Protein AF-A0A3N5GTE9-F1 (afdb_monomer)

pLDDT: mean 72.82, std 12.2, range [44.31, 92.19]

Structure (mmCIF, N/CA/C/O backbone):
data_AF-A0A3N5GTE9-F1
#
_entry.id   AF-A0A3N5GTE9-F1
#
loop_
_atom_site.group_PDB
_atom_site.id
_atom_site.type_symbol
_atom_site.label_atom_id
_atom_site.label_alt_id
_atom_site.label_comp_id
_atom_site.label_asym_id
_atom_site.label_entity_id
_atom_site.label_seq_id
_atom_site.pdbx_PDB_ins_code
_atom_site.Cartn_x
_atom_site.Cartn_y
_atom_site.Cartn_z
_atom_site.occupancy
_atom_site.B_iso_or_equiv
_atom_site.auth_seq_id
_atom_site.auth_comp_id
_atom_site.auth_asym_id
_atom_site.auth_atom_id
_atom_site.pdbx_PDB_model_num
ATOM 1 N N . MET A 1 1 ? -0.362 -13.536 -46.872 1.00 49.94 1 MET A N 1
ATOM 2 C CA . MET A 1 1 ? -1.024 -12.312 -46.377 1.00 49.94 1 MET A CA 1
ATOM 3 C C . MET A 1 1 ? -0.592 -12.158 -44.928 1.00 49.94 1 MET A C 1
ATOM 5 O O . MET A 1 1 ? -1.168 -12.794 -44.058 1.00 49.94 1 MET A O 1
ATOM 9 N N . GLU A 1 2 ? 0.520 -11.462 -44.695 1.00 55.34 2 GLU A N 1
ATOM 10 C CA . GLU A 1 2 ? 1.070 -11.270 -43.348 1.00 55.34 2 GLU A CA 1
ATOM 11 C C . GLU A 1 2 ? 0.321 -10.125 -42.670 1.00 55.34 2 GLU A C 1
ATOM 13 O O . GLU A 1 2 ? 0.357 -8.977 -43.117 1.00 55.34 2 GLU A O 1
ATOM 18 N N . ILE A 1 3 ? -0.420 -10.448 -41.614 1.00 57.12 3 ILE A N 1
ATOM 19 C CA . ILE A 1 3 ? -1.049 -9.443 -40.764 1.00 57.12 3 ILE A CA 1
ATOM 20 C C . ILE A 1 3 ? 0.067 -8.887 -39.875 1.00 57.12 3 ILE A C 1
ATOM 22 O O . ILE A 1 3 ? 0.520 -9.567 -38.958 1.00 57.12 3 ILE A O 1
ATOM 26 N N . SER A 1 4 ? 0.539 -7.675 -40.184 1.00 67.12 4 SER A N 1
ATOM 27 C CA . SER A 1 4 ? 1.539 -6.969 -39.368 1.00 67.12 4 SER A CA 1
ATOM 28 C C . SER A 1 4 ? 1.013 -6.813 -37.939 1.00 67.12 4 SER A C 1
ATOM 30 O O . SER A 1 4 ? -0.074 -6.275 -37.705 1.00 67.12 4 SER A O 1
ATOM 32 N N . PHE A 1 5 ? 1.803 -7.317 -36.993 1.00 57.41 5 PHE A N 1
ATOM 33 C CA . PHE A 1 5 ? 1.518 -7.326 -35.559 1.00 57.41 5 PHE A CA 1
ATOM 34 C C . PHE A 1 5 ? 1.319 -5.899 -35.005 1.00 57.41 5 PHE A C 1
ATOM 36 O O . PHE A 1 5 ? 0.525 -5.675 -34.090 1.00 57.41 5 PHE A O 1
ATOM 43 N N . ASP A 1 6 ? 1.942 -4.909 -35.646 1.00 60.78 6 ASP A N 1
ATOM 44 C CA . ASP A 1 6 ? 1.891 -3.488 -35.284 1.00 60.78 6 ASP A CA 1
ATOM 45 C C . ASP A 1 6 ? 0.492 -2.888 -35.475 1.00 60.78 6 ASP A C 1
ATOM 47 O O . ASP A 1 6 ? 0.050 -2.041 -34.694 1.00 60.78 6 ASP A O 1
ATOM 51 N N . LYS A 1 7 ? -0.268 -3.383 -36.463 1.00 66.56 7 LYS A N 1
ATOM 52 C CA . LYS A 1 7 ? -1.653 -2.942 -36.704 1.00 66.56 7 LYS A CA 1
ATOM 53 C C . LYS A 1 7 ? -2.639 -3.459 -35.657 1.00 66.56 7 LYS A C 1
ATOM 55 O O . LYS A 1 7 ? -3.702 -2.865 -35.494 1.00 66.56 7 LYS A O 1
ATOM 60 N N . LEU A 1 8 ? -2.297 -4.534 -34.943 1.00 55.75 8 LEU A N 1
ATOM 61 C CA . LEU A 1 8 ? -3.099 -5.083 -33.846 1.00 55.75 8 LEU A CA 1
ATOM 62 C C . LEU A 1 8 ? -2.745 -4.449 -32.494 1.00 55.75 8 LEU A C 1
ATOM 64 O O . LEU A 1 8 ? -3.631 -4.245 -31.666 1.00 55.75 8 LEU A O 1
ATOM 68 N N . LEU A 1 9 ? -1.481 -4.080 -32.274 1.00 51.44 9 LEU A N 1
ATOM 69 C CA . LEU A 1 9 ? -1.015 -3.525 -30.999 1.00 51.44 9 LEU A CA 1
ATOM 70 C C . LEU A 1 9 ? -1.587 -2.137 -30.686 1.00 51.44 9 LEU A C 1
ATOM 72 O O . LEU A 1 9 ? -1.998 -1.892 -29.554 1.00 51.44 9 LEU A O 1
ATOM 76 N N . ILE A 1 10 ? -1.662 -1.244 -31.674 1.00 57.28 10 ILE A N 1
ATOM 77 C CA . ILE A 1 10 ? -2.158 0.132 -31.495 1.00 57.28 10 ILE A CA 1
ATOM 78 C C . ILE A 1 10 ? -3.622 0.182 -31.004 1.00 57.28 10 ILE A C 1
ATOM 80 O O . ILE A 1 10 ? -3.882 0.865 -30.009 1.00 57.28 10 ILE A O 1
ATOM 84 N N . PRO A 1 11 ? -4.591 -0.527 -31.623 1.00 58.59 11 PRO A N 1
ATOM 85 C CA . PRO A 1 11 ? -5.977 -0.521 -31.150 1.00 58.59 11 PRO A CA 1
ATOM 86 C C . PRO A 1 11 ? -6.160 -1.239 -29.804 1.00 58.59 11 PRO A C 1
ATOM 88 O O . PRO A 1 11 ? -6.999 -0.836 -28.999 1.00 58.59 11 PRO A O 1
ATOM 91 N N . ILE A 1 12 ? -5.354 -2.264 -29.508 1.00 47.28 12 ILE A N 1
ATOM 92 C CA . ILE A 1 12 ? -5.392 -2.938 -28.202 1.00 47.28 12 ILE A CA 1
ATOM 93 C C . ILE A 1 12 ? -4.851 -2.005 -27.110 1.00 47.28 12 ILE A C 1
ATOM 95 O O . ILE A 1 12 ? -5.493 -1.843 -26.070 1.00 47.28 12 ILE A O 1
ATOM 99 N N . ALA A 1 13 ? -3.731 -1.324 -27.362 1.00 49.53 13 ALA A N 1
ATOM 100 C CA . ALA A 1 13 ? -3.153 -0.352 -26.441 1.00 49.53 13 ALA A CA 1
ATOM 101 C C . ALA A 1 13 ? -4.094 0.840 -26.190 1.00 49.53 13 ALA A C 1
ATOM 103 O O . ALA A 1 13 ? -4.261 1.252 -25.042 1.00 49.53 13 ALA A O 1
ATOM 104 N N . SER A 1 14 ? -4.772 1.356 -27.222 1.00 51.56 14 SER A N 1
ATOM 105 C CA . SER A 1 14 ? -5.736 2.453 -27.054 1.00 51.56 14 SER A CA 1
ATOM 106 C C . SER A 1 14 ? -6.989 2.023 -26.279 1.00 51.56 14 SER A C 1
ATOM 108 O O . SER A 1 14 ? -7.472 2.779 -25.433 1.00 51.56 14 SER A O 1
ATOM 110 N N . SER A 1 15 ? -7.462 0.786 -26.476 1.00 46.16 15 SER A N 1
ATOM 111 C CA . SER A 1 15 ? -8.580 0.225 -25.703 1.00 46.16 15 SER A CA 1
ATOM 112 C C . SER A 1 15 ? -8.240 0.044 -24.216 1.00 46.16 15 SER A C 1
ATOM 114 O O . SER A 1 15 ? -9.065 0.331 -23.348 1.00 46.16 15 SER A O 1
ATOM 116 N N . LEU A 1 16 ? -6.998 -0.347 -23.905 1.00 44.31 16 LEU A N 1
ATOM 117 C CA . LEU A 1 16 ? -6.506 -0.498 -22.535 1.00 44.31 16 LEU A CA 1
ATOM 118 C C . LEU A 1 16 ? -6.400 0.846 -21.812 1.00 44.31 16 LEU A C 1
ATOM 120 O O . LEU A 1 16 ? -6.793 0.942 -20.651 1.00 44.31 16 LEU A O 1
ATOM 124 N N . VAL A 1 17 ? -5.938 1.897 -22.496 1.00 53.78 17 VAL A N 1
ATOM 125 C CA . VAL A 1 17 ? -5.853 3.251 -21.923 1.00 53.78 17 VAL A CA 1
ATOM 126 C C . VAL A 1 17 ? -7.241 3.796 -21.568 1.00 53.78 17 VAL A C 1
ATOM 128 O O . VAL A 1 17 ? -7.405 4.412 -20.515 1.00 53.78 17 VAL A O 1
ATOM 131 N N . GLY A 1 18 ? -8.260 3.501 -22.383 1.00 49.91 18 GLY A N 1
ATOM 132 C CA . GLY A 1 18 ? -9.652 3.877 -22.108 1.00 49.91 18 GLY A CA 1
ATOM 133 C C . GLY A 1 18 ? -10.278 3.174 -20.894 1.00 49.91 18 GLY A C 1
ATOM 134 O O . GLY A 1 18 ? -11.214 3.704 -20.298 1.00 49.91 18 GLY A O 1
ATOM 135 N N . LEU A 1 19 ? -9.750 2.016 -20.482 1.00 46.25 19 LEU A N 1
ATOM 136 C CA . LEU A 1 19 ? -10.248 1.244 -19.334 1.00 46.25 19 LEU A CA 1
ATOM 137 C C . LEU A 1 19 ? -9.629 1.661 -17.992 1.00 46.25 19 LEU A C 1
ATOM 139 O O . LEU A 1 19 ? -10.198 1.370 -16.936 1.00 46.25 19 LEU A O 1
ATOM 143 N N . ILE A 1 20 ? -8.502 2.378 -18.008 1.00 51.72 20 ILE A N 1
ATOM 144 C CA . ILE A 1 20 ? -7.809 2.836 -16.793 1.00 51.72 20 ILE A CA 1
ATOM 145 C C . ILE A 1 20 ? -8.729 3.667 -15.871 1.00 51.72 20 ILE A C 1
ATOM 147 O O . ILE A 1 20 ? -8.782 3.363 -14.676 1.00 51.72 20 ILE A O 1
ATOM 151 N N . PRO A 1 21 ? -9.511 4.654 -16.358 1.00 51.66 21 PRO A N 1
ATOM 152 C CA . PRO A 1 21 ? -10.399 5.447 -15.501 1.00 51.66 21 PRO A CA 1
ATOM 153 C C . PRO A 1 21 ? -11.499 4.608 -14.836 1.00 51.66 21 PRO A C 1
ATOM 155 O O . PRO A 1 21 ? -11.858 4.849 -13.683 1.00 51.66 21 PRO A O 1
ATOM 158 N N . VAL A 1 22 ? -12.010 3.592 -15.538 1.00 61.41 22 VAL A N 1
ATOM 159 C CA . VAL A 1 22 ? -13.061 2.692 -15.038 1.00 61.41 22 VAL A CA 1
ATOM 160 C C . VAL A 1 22 ? -12.514 1.799 -13.926 1.00 61.41 22 VAL A C 1
ATOM 162 O O . VAL A 1 22 ? -13.145 1.661 -12.878 1.00 61.41 22 VAL A O 1
ATOM 165 N N . LEU A 1 23 ? -11.308 1.256 -14.110 1.00 49.88 23 LEU A N 1
ATOM 166 C CA . LEU A 1 23 ? -10.628 0.454 -13.094 1.00 49.88 23 LEU A CA 1
ATOM 167 C C . LEU A 1 23 ? -10.267 1.278 -11.854 1.00 49.88 23 LEU A C 1
ATOM 169 O O . LEU A 1 23 ? -10.426 0.785 -10.735 1.00 49.88 23 LEU A O 1
ATOM 173 N N . ILE A 1 24 ? -9.841 2.534 -12.027 1.00 55.81 24 ILE A N 1
ATOM 174 C CA . ILE A 1 24 ? -9.582 3.452 -10.908 1.00 55.81 24 ILE A CA 1
ATOM 175 C C . ILE A 1 24 ? -10.877 3.713 -10.130 1.00 55.81 24 ILE A C 1
ATOM 177 O O . ILE A 1 24 ? -10.895 3.526 -8.914 1.00 55.81 24 ILE A O 1
ATOM 181 N N . ASN A 1 25 ? -11.974 4.066 -10.809 1.00 54.41 25 ASN A N 1
ATOM 182 C CA . ASN A 1 25 ? -13.255 4.338 -10.147 1.00 54.41 25 ASN A CA 1
ATOM 183 C C . ASN A 1 25 ? -13.823 3.106 -9.427 1.00 54.41 25 ASN A C 1
ATOM 185 O O . ASN A 1 25 ? -14.297 3.221 -8.295 1.00 54.41 25 ASN A O 1
ATOM 189 N N . LEU A 1 26 ? -13.725 1.915 -10.027 1.00 52.25 26 LEU A N 1
ATOM 190 C CA . LEU A 1 26 ? -14.132 0.659 -9.387 1.00 52.25 26 LEU A CA 1
ATOM 191 C C . LEU A 1 26 ? -13.274 0.332 -8.162 1.00 52.25 26 LEU A C 1
ATOM 193 O O . LEU A 1 26 ? -13.810 -0.054 -7.124 1.00 52.25 26 LEU A O 1
ATOM 197 N N . SER A 1 27 ? -11.957 0.525 -8.254 1.00 50.88 27 SER A N 1
ATOM 198 C CA . SER A 1 27 ? -11.031 0.256 -7.149 1.00 50.88 27 SER A CA 1
ATOM 199 C C . SER A 1 27 ? -11.271 1.206 -5.977 1.00 50.88 27 SER A C 1
ATOM 201 O O . SER A 1 27 ? -11.341 0.766 -4.830 1.00 50.88 27 SER A O 1
ATOM 203 N N . VAL A 1 28 ? -11.461 2.501 -6.253 1.00 51.12 28 VAL A N 1
ATOM 204 C CA . VAL A 1 28 ? -11.778 3.514 -5.235 1.00 51.12 28 VAL A CA 1
ATOM 205 C C . VAL A 1 28 ? -13.125 3.218 -4.573 1.00 51.12 28 VAL A C 1
ATOM 207 O O . VAL A 1 28 ? -13.181 3.127 -3.346 1.00 51.12 28 VAL A O 1
ATOM 210 N N . GLY A 1 29 ? -14.176 2.958 -5.358 1.00 50.09 29 GLY A N 1
ATOM 211 C CA . GLY A 1 29 ? -15.504 2.634 -4.825 1.00 50.09 29 GLY A CA 1
ATOM 212 C C . GLY A 1 29 ? -15.533 1.337 -4.008 1.00 50.09 29 GLY A C 1
ATOM 213 O O . GLY A 1 29 ? -16.219 1.254 -2.987 1.00 50.09 29 GLY A O 1
ATOM 214 N N . TRP A 1 30 ? -14.752 0.328 -4.402 1.00 56.25 30 TRP A N 1
ATOM 215 C CA . TRP A 1 30 ? -14.626 -0.920 -3.650 1.00 56.25 30 TRP A CA 1
ATOM 216 C C . TRP A 1 30 ? -13.867 -0.732 -2.330 1.00 56.25 30 TRP A C 1
ATOM 218 O O . TRP A 1 30 ? -14.285 -1.254 -1.294 1.00 56.25 30 TRP A O 1
ATOM 228 N N . MET A 1 31 ? -12.788 0.056 -2.328 1.00 51.03 31 MET A N 1
ATOM 229 C CA . MET A 1 31 ? -12.027 0.362 -1.111 1.00 51.03 31 MET A CA 1
ATOM 230 C C . MET A 1 31 ? -12.839 1.171 -0.097 1.00 51.03 31 MET A C 1
ATOM 232 O O . MET A 1 31 ? -12.773 0.898 1.105 1.00 51.03 31 MET A O 1
ATOM 236 N N . GLU A 1 32 ? -13.610 2.150 -0.569 1.00 51.91 32 GLU A N 1
ATOM 237 C CA . GLU A 1 32 ? -14.439 2.996 0.287 1.00 51.91 32 GLU A CA 1
ATOM 238 C C . GLU A 1 32 ? -15.581 2.188 0.921 1.00 51.91 32 GLU A C 1
ATOM 240 O O . GLU A 1 32 ? -15.781 2.254 2.138 1.00 51.91 32 GLU A O 1
ATOM 245 N N . LYS A 1 33 ? -16.218 1.301 0.138 1.00 52.38 33 LYS A N 1
ATOM 246 C CA . LYS A 1 33 ? -17.185 0.320 0.654 1.00 52.38 33 LYS A CA 1
ATOM 247 C C . LYS A 1 33 ? -16.563 -0.601 1.697 1.00 52.38 33 LYS A C 1
ATOM 249 O O . LYS A 1 33 ? -17.128 -0.723 2.778 1.00 52.38 33 LYS A O 1
ATOM 254 N N . LYS A 1 34 ? -15.388 -1.189 1.429 1.00 57.72 34 LYS A N 1
ATOM 255 C CA . LYS A 1 34 ? -14.736 -2.134 2.354 1.00 57.72 34 LYS A CA 1
ATOM 256 C C . LYS A 1 34 ? -14.449 -1.489 3.715 1.00 57.72 34 LYS A C 1
ATOM 258 O O . LYS A 1 34 ? -14.756 -2.082 4.747 1.00 57.72 34 LYS A O 1
ATOM 263 N N . SER A 1 35 ? -13.930 -0.261 3.714 1.00 60.03 35 SER A N 1
ATOM 264 C CA . SER A 1 35 ? -13.664 0.530 4.924 1.00 60.03 35 SER A CA 1
ATOM 265 C C . SER A 1 35 ? -14.928 0.769 5.761 1.00 60.03 35 SER A C 1
ATOM 267 O O . SER A 1 35 ? -14.928 0.546 6.976 1.00 60.03 35 SER A O 1
ATOM 269 N N . GLN A 1 36 ? -16.031 1.159 5.116 1.00 59.62 36 GLN A N 1
ATOM 270 C CA . GLN A 1 36 ? -17.303 1.386 5.800 1.00 59.62 36 GLN A CA 1
ATOM 271 C C . GLN A 1 36 ? -17.917 0.088 6.327 1.00 59.62 36 GLN A C 1
ATOM 273 O O . GLN A 1 36 ? -18.336 0.061 7.481 1.00 59.62 36 GLN A O 1
ATOM 278 N N . THR A 1 37 ? -17.902 -1.003 5.554 1.00 64.00 37 THR A N 1
ATOM 279 C CA . THR A 1 37 ? -18.395 -2.308 6.028 1.00 64.00 37 THR A CA 1
ATOM 280 C C . THR A 1 37 ? -17.592 -2.854 7.200 1.00 64.00 37 THR A C 1
ATOM 282 O O . THR A 1 37 ? -18.186 -3.429 8.099 1.00 64.00 37 THR A O 1
ATOM 285 N N . VAL A 1 38 ? -16.269 -2.655 7.248 1.00 62.00 38 VAL A N 1
ATOM 286 C CA . VAL A 1 38 ? -15.457 -3.100 8.396 1.00 62.00 38 VAL A CA 1
ATOM 287 C C . VAL A 1 38 ? -15.814 -2.306 9.653 1.00 62.00 38 VAL A C 1
ATOM 289 O O . VAL A 1 38 ? -15.998 -2.895 10.715 1.00 62.00 38 VAL A O 1
ATOM 292 N N . ARG A 1 39 ? -15.988 -0.982 9.542 1.00 61.03 39 ARG A N 1
ATOM 293 C CA . ARG A 1 39 ? -16.475 -0.161 10.664 1.00 61.03 39 ARG A CA 1
ATOM 294 C C . ARG A 1 39 ? -17.880 -0.565 11.107 1.00 61.03 39 ARG A C 1
ATOM 296 O O . ARG A 1 39 ? -18.110 -0.705 12.303 1.00 61.03 39 ARG A O 1
ATOM 303 N N . LEU A 1 40 ? -18.793 -0.765 10.159 1.00 65.12 40 LEU A N 1
ATOM 304 C CA . LEU A 1 40 ? -20.168 -1.170 10.439 1.00 65.12 40 LEU A CA 1
ATOM 305 C C . LEU A 1 40 ? -20.210 -2.549 11.110 1.00 65.12 40 LEU A C 1
ATOM 307 O O . LEU A 1 40 ? -20.889 -2.706 12.116 1.00 65.12 40 LEU A O 1
ATOM 311 N N . ASN A 1 41 ? -19.432 -3.514 10.614 1.00 67.56 41 ASN A N 1
ATOM 312 C CA . ASN A 1 41 ? -19.329 -4.847 11.201 1.00 67.56 41 ASN A CA 1
ATOM 313 C C . ASN A 1 41 ? -18.748 -4.804 12.614 1.00 67.56 41 ASN A C 1
ATOM 315 O O . ASN A 1 41 ? -19.281 -5.484 13.479 1.00 67.56 41 ASN A O 1
ATOM 319 N N . ASN A 1 42 ? -17.734 -3.975 12.885 1.00 67.75 42 ASN A N 1
ATOM 320 C CA . ASN A 1 42 ? -17.218 -3.811 14.248 1.00 67.75 42 ASN A CA 1
ATOM 321 C C . ASN A 1 42 ? -18.281 -3.234 15.199 1.00 67.75 42 ASN A C 1
ATOM 323 O O . ASN A 1 42 ? -18.432 -3.720 16.317 1.00 67.75 42 ASN A O 1
ATOM 327 N N . ILE A 1 43 ? -19.056 -2.236 14.757 1.00 66.88 43 ILE A N 1
ATOM 328 C CA . ILE A 1 43 ? -20.148 -1.652 15.557 1.00 66.88 43 ILE A CA 1
ATOM 329 C C . ILE A 1 43 ? -21.272 -2.673 15.785 1.00 66.88 43 ILE A C 1
ATOM 331 O O . ILE A 1 43 ? -21.791 -2.788 16.898 1.00 66.88 43 ILE A O 1
ATOM 335 N N . LEU A 1 44 ? -21.643 -3.422 14.743 1.00 71.31 44 LEU A N 1
ATOM 336 C CA . LEU A 1 44 ? -22.653 -4.477 14.816 1.00 71.31 44 LEU A CA 1
ATOM 337 C C . LEU A 1 44 ? -22.202 -5.606 15.736 1.00 71.31 44 LEU A C 1
ATOM 339 O O . LEU A 1 44 ? -22.979 -6.034 16.579 1.00 71.31 44 LEU A O 1
ATOM 343 N N . GLN A 1 45 ? -20.949 -6.043 15.635 1.00 74.62 45 GLN A N 1
ATOM 344 C CA . GLN A 1 45 ? -20.379 -7.065 16.505 1.00 74.62 45 GLN A CA 1
ATOM 345 C C . GLN A 1 45 ? -20.383 -6.605 17.966 1.00 74.62 45 GLN A C 1
ATOM 347 O O . GLN A 1 45 ? -20.834 -7.352 18.830 1.00 74.62 45 GLN A O 1
ATOM 352 N N . GLN A 1 46 ? -19.980 -5.362 18.241 1.00 74.25 46 GLN A N 1
ATOM 353 C CA . GLN A 1 46 ? -19.992 -4.806 19.595 1.00 74.25 46 GLN A CA 1
ATOM 354 C C . GLN A 1 46 ? -21.418 -4.680 20.155 1.00 74.25 46 GLN A C 1
ATOM 356 O O . GLN A 1 46 ? -21.666 -4.971 21.324 1.00 74.25 46 GLN A O 1
ATOM 361 N N . SER A 1 47 ? -22.377 -4.271 19.323 1.00 67.31 47 SER A N 1
ATOM 362 C CA . SER A 1 47 ? -23.787 -4.179 19.712 1.00 67.31 47 SER A CA 1
ATOM 363 C C . SER A 1 47 ? -24.395 -5.564 19.940 1.00 67.31 47 SER A C 1
ATOM 365 O O . SER A 1 47 ? -25.119 -5.760 20.910 1.00 67.31 47 SER A O 1
ATOM 367 N N . ASN A 1 48 ? -24.039 -6.548 19.114 1.00 74.50 48 ASN A N 1
ATOM 368 C CA . ASN A 1 48 ? -24.489 -7.926 19.263 1.00 74.50 48 ASN A CA 1
ATOM 369 C C . ASN A 1 48 ? -23.921 -8.578 20.535 1.00 74.50 48 ASN A C 1
ATOM 371 O O . ASN A 1 48 ? -24.650 -9.253 21.257 1.00 74.50 48 ASN A O 1
ATOM 375 N N . GLN A 1 49 ? -22.654 -8.310 20.872 1.00 76.19 49 GLN A N 1
ATOM 376 C CA . GLN A 1 49 ? -22.053 -8.726 22.145 1.00 76.19 49 GLN A CA 1
ATOM 377 C C 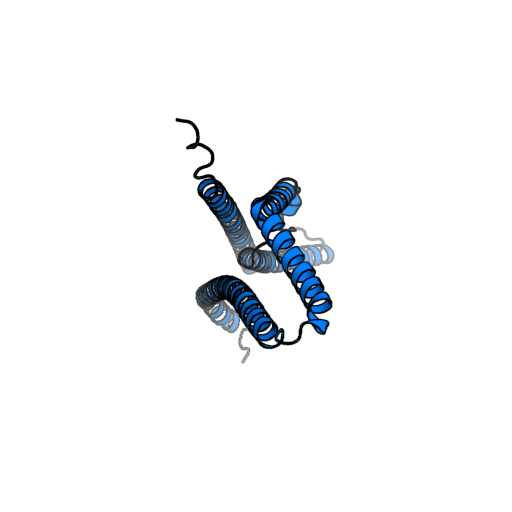. GLN A 1 49 ? -22.806 -8.135 23.345 1.00 76.19 49 GLN A C 1
ATOM 379 O O . GLN A 1 49 ? -23.129 -8.861 24.280 1.00 76.19 49 GLN A O 1
ATOM 384 N N . ARG A 1 50 ? -23.170 -6.844 23.297 1.00 70.62 50 ARG A N 1
ATOM 385 C CA . ARG A 1 50 ? -23.956 -6.195 24.362 1.00 70.62 50 ARG A CA 1
ATOM 386 C C . ARG A 1 50 ? -25.357 -6.785 24.504 1.00 70.62 50 ARG A C 1
ATOM 388 O O . ARG A 1 50 ? -25.804 -7.008 25.623 1.00 70.62 50 ARG A O 1
ATOM 395 N N . VAL A 1 51 ? -26.045 -7.045 23.392 1.00 71.56 51 VAL A N 1
ATOM 396 C CA . VAL A 1 51 ? -27.370 -7.685 23.414 1.00 71.56 51 VAL A CA 1
ATOM 397 C C . VAL A 1 51 ? -27.262 -9.096 23.981 1.00 71.56 51 VAL A C 1
ATOM 399 O O . VAL A 1 51 ? -28.039 -9.447 24.863 1.00 71.56 51 VAL A O 1
ATOM 402 N N . THR A 1 52 ? -26.272 -9.876 23.546 1.00 76.81 52 THR A N 1
ATOM 403 C CA . THR A 1 52 ? -26.040 -11.240 24.047 1.00 76.81 52 THR A CA 1
ATOM 404 C C . THR A 1 52 ? -25.796 -11.229 25.553 1.00 76.81 52 THR A C 1
ATOM 406 O O . THR A 1 52 ? -26.493 -11.931 26.278 1.00 76.81 52 THR A O 1
ATOM 409 N N . PHE A 1 53 ? -24.909 -10.353 26.034 1.00 80.19 53 PHE A N 1
ATOM 410 C CA . PHE A 1 53 ? -24.654 -10.165 27.462 1.00 80.19 53 PHE A CA 1
ATOM 411 C C . PHE A 1 53 ? -25.933 -9.826 28.241 1.00 80.19 53 PHE A C 1
ATOM 413 O O . PHE A 1 53 ? -26.257 -10.499 29.216 1.00 80.19 53 PHE A O 1
ATOM 420 N N . LEU A 1 54 ? -26.701 -8.825 27.792 1.00 74.94 54 LEU A N 1
ATOM 421 C CA . LEU A 1 54 ? -27.947 -8.428 28.458 1.00 74.94 54 LEU A CA 1
ATOM 422 C C . LEU A 1 54 ? -28.971 -9.568 28.479 1.00 74.94 54 LEU A C 1
ATOM 424 O O . LEU A 1 54 ? -29.665 -9.752 29.474 1.00 74.94 54 LEU A O 1
ATOM 428 N N . THR A 1 55 ? -29.058 -10.349 27.403 1.00 72.44 55 THR A N 1
ATOM 429 C CA . THR A 1 55 ? -30.006 -11.468 27.300 1.00 72.44 55 THR A CA 1
ATOM 430 C C . THR A 1 55 ? -29.622 -12.602 28.251 1.00 72.44 55 THR A C 1
ATOM 432 O O . THR A 1 55 ? -30.485 -13.102 28.973 1.00 72.44 55 THR A O 1
ATOM 435 N N . SER A 1 56 ? -28.333 -12.954 28.316 1.00 72.38 56 SER A N 1
ATOM 436 C CA . SER A 1 56 ? -27.800 -13.923 29.281 1.00 72.38 56 SER A CA 1
ATOM 437 C C . SER A 1 56 ? -28.011 -13.454 30.721 1.00 72.38 56 SER A C 1
ATOM 439 O O . SER A 1 56 ? -28.498 -14.218 31.550 1.00 72.38 56 SER A O 1
ATOM 441 N N . TRP A 1 57 ? -27.741 -12.177 31.007 1.00 76.50 57 TRP A N 1
ATOM 442 C CA . TRP A 1 57 ? -27.979 -11.565 32.315 1.00 76.50 57 TRP A CA 1
ATOM 443 C C . TRP A 1 57 ? -29.451 -11.656 32.744 1.00 76.50 57 TRP A C 1
ATOM 445 O O . TRP A 1 57 ? -29.751 -12.104 33.851 1.00 76.50 57 TRP A O 1
ATOM 455 N N . PHE A 1 58 ? -30.384 -11.296 31.856 1.00 72.94 58 PHE A N 1
ATOM 456 C CA . PHE A 1 58 ? -31.822 -11.409 32.125 1.00 72.94 58 PHE A CA 1
ATOM 457 C C . PHE A 1 58 ? -32.289 -12.863 32.298 1.00 72.94 58 PHE A C 1
ATOM 459 O O . PHE A 1 58 ? -33.217 -13.108 33.071 1.00 72.94 58 PHE A O 1
ATOM 466 N N . GLY A 1 59 ? -31.677 -13.820 31.593 1.00 76.00 59 GLY A N 1
ATOM 467 C CA . GLY A 1 59 ? -31.949 -15.252 31.755 1.00 76.00 59 GLY A CA 1
ATOM 468 C C . GLY A 1 59 ? -31.531 -15.758 33.134 1.00 76.00 59 GLY A C 1
ATOM 469 O O . GLY A 1 59 ? -32.354 -16.307 33.865 1.00 76.00 59 GLY A O 1
ATOM 470 N N . LEU A 1 60 ? -30.293 -15.455 33.532 1.00 71.50 60 LEU A N 1
ATOM 471 C CA . LEU A 1 60 ? -29.753 -15.799 34.848 1.00 71.50 60 LEU A CA 1
ATOM 472 C C . LEU A 1 60 ? -30.588 -15.184 35.976 1.00 71.50 60 LEU A C 1
ATOM 474 O O . LEU A 1 60 ? -30.912 -15.862 36.945 1.00 71.50 60 LEU A O 1
ATOM 478 N N . GLN A 1 61 ? -31.029 -13.930 35.835 1.00 68.25 61 GLN A N 1
ATOM 479 C CA . GLN A 1 61 ? -31.880 -13.286 36.838 1.00 68.25 61 GLN A CA 1
ATOM 480 C C . GLN A 1 61 ? -33.222 -14.016 37.047 1.00 68.25 61 GLN A C 1
ATOM 482 O O . GLN A 1 61 ? -33.760 -13.998 38.152 1.00 68.25 61 GLN A O 1
ATOM 487 N N . LYS A 1 62 ? -33.771 -14.658 36.007 1.00 69.62 62 LYS A N 1
ATOM 488 C CA . LYS A 1 62 ? -35.019 -15.432 36.108 1.00 69.62 62 LYS A CA 1
ATOM 489 C C . LYS A 1 62 ? -34.811 -16.812 36.739 1.00 69.62 62 LYS A C 1
ATOM 491 O O . LYS A 1 62 ? -35.683 -17.267 37.476 1.00 69.62 62 LYS A O 1
ATOM 496 N N . GLU A 1 63 ? -33.680 -17.463 36.470 1.00 66.69 63 GLU A N 1
ATOM 497 C CA . GLU A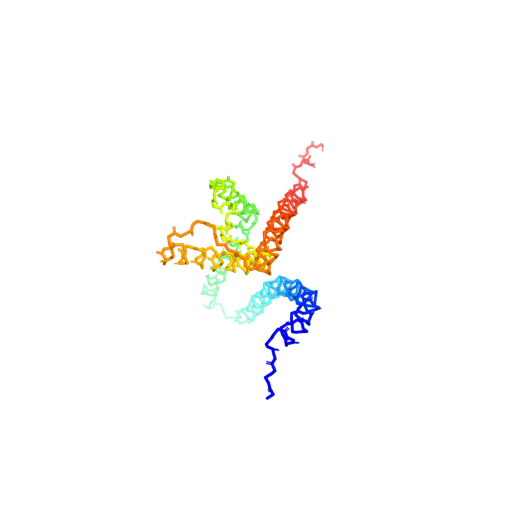 1 63 ? -33.356 -18.799 36.999 1.00 66.69 63 GLU A CA 1
ATOM 498 C C . GLU A 1 63 ? -32.873 -18.784 38.453 1.00 66.69 63 GLU A C 1
ATOM 500 O O . GLU A 1 63 ? -33.079 -19.760 39.177 1.00 66.69 63 GLU A O 1
ATOM 505 N N . VAL A 1 64 ? -32.324 -17.661 38.931 1.00 62.72 64 VAL A N 1
ATOM 506 C CA . VAL A 1 64 ? -31.958 -17.446 40.344 1.00 62.72 64 VAL A CA 1
ATOM 507 C C . VAL A 1 64 ? -33.215 -17.195 41.199 1.00 62.72 64 VAL A C 1
ATOM 509 O O . VAL A 1 64 ? -33.389 -16.168 41.847 1.00 62.72 64 VAL A O 1
ATOM 512 N N . THR A 1 65 ? -34.136 -18.156 41.194 1.00 60.06 65 THR A N 1
ATOM 513 C CA . THR A 1 65 ? -35.249 -18.268 42.151 1.00 60.06 65 THR A CA 1
ATOM 514 C C . THR A 1 65 ? -34.953 -19.291 43.254 1.00 60.06 65 THR A C 1
ATOM 516 O O . THR A 1 65 ? -35.662 -19.322 44.258 1.00 60.06 65 THR A O 1
ATOM 519 N N . LYS A 1 66 ? -33.888 -20.098 43.112 1.00 62.66 66 LYS A N 1
ATOM 520 C CA . LYS A 1 66 ? -33.386 -21.029 44.135 1.00 62.66 66 LYS A CA 1
ATOM 521 C C . LYS A 1 66 ? -32.062 -20.523 44.709 1.00 62.66 66 LYS A C 1
ATOM 52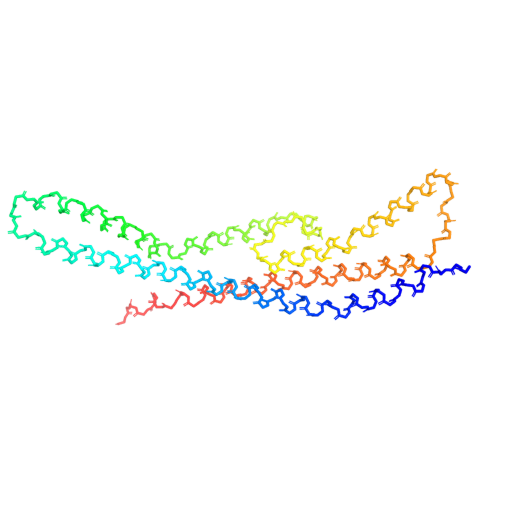3 O O . LYS A 1 66 ? -31.122 -20.241 43.974 1.00 62.66 66 LYS A O 1
ATOM 528 N N . THR A 1 67 ? -32.005 -20.395 46.031 1.00 64.81 67 THR A N 1
ATOM 529 C CA . THR A 1 67 ? -30.928 -19.728 46.781 1.00 64.81 67 THR A CA 1
ATOM 530 C C . THR A 1 67 ? -29.590 -20.475 46.777 1.00 64.81 67 THR A C 1
ATOM 532 O O . THR A 1 67 ? -28.569 -19.862 47.081 1.00 64.81 67 THR A O 1
ATOM 535 N N . ASP A 1 68 ? -29.576 -21.762 46.421 1.00 75.19 68 ASP A N 1
ATOM 536 C CA . ASP A 1 68 ? -28.398 -22.626 46.584 1.00 75.19 68 ASP A CA 1
ATOM 537 C C . ASP A 1 68 ? -27.368 -22.509 45.436 1.00 75.19 68 ASP A C 1
ATOM 539 O O . ASP A 1 68 ? -26.176 -22.687 45.675 1.00 75.19 68 ASP A O 1
ATOM 543 N N . ASP A 1 69 ? -27.778 -22.104 44.224 1.00 67.75 69 ASP A N 1
ATOM 544 C CA . ASP A 1 69 ? -26.885 -21.968 43.045 1.00 67.75 69 ASP A CA 1
ATOM 545 C C . ASP A 1 69 ? -26.304 -20.549 42.860 1.00 67.75 69 ASP A C 1
ATOM 547 O O . ASP A 1 69 ? -25.491 -20.272 41.969 1.00 67.75 69 ASP A O 1
ATOM 551 N N . LEU A 1 70 ? -26.691 -19.630 43.743 1.00 70.62 70 LEU A N 1
ATOM 552 C CA . LEU A 1 70 ? -26.310 -18.216 43.734 1.00 70.62 70 LEU A CA 1
ATOM 553 C C . LEU A 1 70 ? -24.786 -17.943 43.725 1.00 70.62 70 LEU A C 1
ATOM 555 O O . LEU A 1 70 ? -24.369 -16.982 43.069 1.00 70.62 70 LEU A O 1
ATOM 559 N N . PRO A 1 71 ? -23.927 -18.728 44.413 1.00 76.56 71 PRO A N 1
ATOM 560 C CA . PRO A 1 71 ? -22.491 -18.448 44.466 1.00 76.56 71 PRO A CA 1
ATOM 561 C C . PRO A 1 71 ? -21.779 -18.640 43.121 1.00 76.56 71 PRO A C 1
ATOM 563 O O . PRO A 1 71 ? -20.906 -17.847 42.772 1.00 76.56 71 PRO A O 1
ATOM 566 N N . GLY A 1 72 ? -22.154 -19.671 42.354 1.00 75.56 72 GLY A N 1
ATOM 567 C CA . GLY A 1 72 ? -21.498 -20.008 41.086 1.00 75.56 72 GLY A CA 1
ATOM 568 C C . GLY A 1 72 ? -21.780 -18.977 39.995 1.00 75.56 72 GLY A C 1
ATOM 569 O O . GLY A 1 72 ? -20.860 -18.493 39.337 1.00 75.56 72 GLY A O 1
ATOM 570 N N . ILE A 1 73 ? -23.046 -18.569 39.872 1.00 72.81 73 ILE A N 1
ATOM 571 C CA . ILE A 1 73 ? -23.479 -17.554 38.901 1.00 72.81 73 ILE A CA 1
ATOM 572 C C . ILE A 1 73 ? -22.864 -16.190 39.231 1.00 72.81 73 ILE A C 1
ATOM 574 O O . ILE A 1 73 ? -22.430 -15.470 38.333 1.00 72.81 73 ILE A O 1
ATOM 578 N N . LYS A 1 74 ? -22.759 -15.845 40.521 1.00 72.00 74 LYS A N 1
ATOM 579 C CA . LYS A 1 74 ? -22.137 -14.590 40.957 1.00 72.00 74 LYS A CA 1
ATOM 580 C C . LYS A 1 74 ? -20.667 -14.496 40.544 1.00 72.00 74 LYS A C 1
ATOM 582 O O . LYS A 1 74 ? -20.240 -13.426 40.124 1.00 72.00 74 LYS A O 1
ATOM 587 N N . ASN A 1 75 ? -19.916 -15.592 40.645 1.00 80.75 75 ASN A N 1
ATOM 588 C CA . ASN A 1 75 ? -18.509 -15.616 40.245 1.00 80.75 75 ASN A CA 1
ATOM 589 C C . ASN A 1 75 ? -18.349 -15.501 38.724 1.00 80.75 75 ASN A C 1
ATOM 591 O O . ASN A 1 75 ? -17.540 -14.703 38.267 1.00 80.75 75 ASN A O 1
ATOM 595 N N . LEU A 1 76 ? -19.170 -16.217 37.949 1.00 76.94 76 LEU A N 1
ATOM 596 C CA . LEU A 1 76 ? -19.114 -16.177 36.483 1.00 76.94 76 LEU A CA 1
ATOM 597 C C . LEU A 1 76 ? -19.437 -14.777 35.942 1.00 76.94 76 LEU A C 1
ATOM 599 O O . LEU A 1 76 ? -18.702 -14.238 35.121 1.00 76.94 76 LEU A O 1
ATOM 603 N N . VAL A 1 77 ? -20.483 -14.143 36.481 1.00 73.62 77 VAL A N 1
ATOM 604 C CA . VAL A 1 77 ? -20.808 -12.747 36.164 1.00 73.62 77 VAL A CA 1
ATOM 605 C C . VAL A 1 77 ? -19.670 -11.824 36.577 1.00 73.62 77 VAL A C 1
ATOM 607 O O . VAL A 1 77 ? -19.333 -10.924 35.819 1.00 73.62 77 VAL A O 1
ATOM 610 N N . ALA A 1 78 ? -19.103 -11.992 37.775 1.00 74.81 78 ALA A N 1
ATOM 611 C CA . ALA A 1 78 ? -18.041 -11.116 38.259 1.00 74.81 78 ALA A CA 1
ATOM 612 C C . ALA A 1 78 ? -16.797 -11.169 37.362 1.00 74.81 78 ALA A C 1
ATOM 614 O O . ALA A 1 78 ? -16.217 -10.118 37.088 1.00 74.81 78 ALA A O 1
ATOM 615 N N . ASP A 1 79 ? -16.429 -12.353 36.871 1.00 81.69 79 ASP A N 1
ATOM 616 C CA . ASP A 1 79 ? -15.304 -12.529 35.952 1.00 81.69 79 ASP A CA 1
ATOM 617 C C . ASP A 1 79 ? -15.580 -11.889 34.584 1.00 81.69 79 ASP A C 1
ATOM 619 O O . ASP A 1 79 ? -14.749 -11.137 34.074 1.00 81.69 79 ASP A O 1
ATOM 623 N N . GLU A 1 80 ? -16.773 -12.088 34.020 1.00 74.31 80 GLU A N 1
ATOM 624 C CA . GLU A 1 80 ? -17.134 -11.514 32.718 1.00 74.31 80 GLU A CA 1
ATOM 625 C C . GLU A 1 80 ? -17.295 -9.983 32.795 1.00 74.31 80 GLU A C 1
ATOM 627 O O . GLU A 1 80 ? -16.838 -9.246 31.918 1.00 74.31 80 GLU A O 1
ATOM 632 N N . LEU A 1 81 ? -17.852 -9.467 33.899 1.00 75.56 81 LEU A N 1
ATOM 633 C CA . LEU A 1 81 ? -17.922 -8.028 34.163 1.00 75.56 81 LEU A CA 1
ATOM 634 C C . LEU A 1 81 ? -16.525 -7.424 34.315 1.00 75.56 81 LEU A C 1
ATOM 636 O O . LEU A 1 81 ? -16.293 -6.300 33.871 1.00 75.56 81 LEU A O 1
ATOM 640 N N . LYS A 1 82 ? -15.602 -8.160 34.942 1.00 81.81 82 LYS A N 1
ATOM 641 C CA . LYS A 1 82 ? -14.212 -7.743 35.108 1.00 81.81 82 LYS A CA 1
ATOM 642 C C . LYS A 1 82 ? -13.495 -7.682 33.762 1.00 81.81 82 LYS A C 1
ATOM 644 O O . LYS A 1 82 ? -12.856 -6.671 33.500 1.00 81.81 82 LYS A O 1
ATOM 649 N N . GLU A 1 83 ? -13.648 -8.674 32.888 1.00 79.12 83 GLU A N 1
ATOM 650 C CA . GLU A 1 83 ? -13.048 -8.657 31.545 1.00 79.12 83 GLU A CA 1
ATOM 651 C C . GLU A 1 83 ? -13.600 -7.508 30.681 1.00 79.12 83 GLU A C 1
ATOM 653 O O . GLU A 1 83 ? -12.844 -6.783 30.024 1.00 79.12 83 GLU A O 1
ATOM 658 N N . VAL A 1 84 ? -14.918 -7.278 30.722 1.00 74.81 84 VAL A N 1
ATOM 659 C CA . VAL A 1 84 ? -15.555 -6.153 30.018 1.00 74.81 84 VAL A CA 1
ATOM 660 C C . VAL A 1 84 ? -15.089 -4.817 30.592 1.00 74.81 84 VAL A C 1
ATOM 662 O O . VAL A 1 84 ? -14.809 -3.891 29.828 1.00 74.81 84 VAL A O 1
ATOM 665 N N . TYR A 1 85 ? -14.978 -4.707 31.917 1.00 76.56 85 TYR A N 1
ATOM 666 C CA . TYR A 1 85 ? -14.477 -3.511 32.586 1.00 76.56 85 TYR A CA 1
ATOM 667 C C . TYR A 1 85 ? -13.007 -3.257 32.258 1.00 76.56 85 TYR A C 1
ATOM 669 O O . TYR A 1 85 ? -12.660 -2.123 31.954 1.00 76.56 85 TYR A O 1
ATOM 677 N N . GLU A 1 86 ? -12.156 -4.281 32.255 1.00 78.31 86 GLU A N 1
ATOM 678 C CA . GLU A 1 86 ? -10.749 -4.166 31.871 1.00 78.31 86 GLU A CA 1
ATOM 679 C C . GLU A 1 86 ? -10.618 -3.746 30.408 1.00 78.31 86 GLU A C 1
ATOM 681 O O . GLU A 1 86 ? -9.917 -2.784 30.123 1.00 78.31 86 GLU A O 1
ATOM 686 N N . THR A 1 87 ? -11.366 -4.362 29.489 1.00 72.75 87 THR A N 1
ATOM 687 C CA . THR A 1 87 ? -11.364 -3.991 28.062 1.00 72.75 87 THR A CA 1
ATOM 688 C C . THR A 1 87 ? -11.862 -2.561 27.841 1.00 72.75 87 THR A C 1
ATOM 690 O O . THR A 1 87 ? -11.292 -1.800 27.056 1.00 72.75 87 THR A O 1
ATOM 693 N N . PHE A 1 88 ? -12.931 -2.172 28.540 1.00 72.50 88 PHE A N 1
ATOM 694 C CA . PHE A 1 88 ? -13.456 -0.812 28.500 1.00 72.50 88 PHE A CA 1
ATOM 695 C C . PHE A 1 88 ? -12.463 0.179 29.100 1.00 72.50 88 PHE A C 1
ATOM 697 O O . PHE A 1 88 ? -12.222 1.229 28.508 1.00 72.50 88 PHE A O 1
ATOM 704 N N . MET A 1 89 ? -11.847 -0.156 30.233 1.00 75.31 89 MET A N 1
ATOM 705 C CA . MET A 1 89 ? -10.870 0.711 30.865 1.00 75.31 89 MET A CA 1
ATOM 706 C C . MET A 1 89 ? -9.591 0.826 30.053 1.00 75.31 89 MET A C 1
ATOM 708 O O . MET A 1 89 ? -9.055 1.923 29.990 1.00 75.31 89 MET A O 1
ATOM 712 N N . ASP A 1 90 ? -9.147 -0.218 29.358 1.00 71.94 90 ASP A N 1
ATOM 713 C CA . ASP A 1 90 ? -8.019 -0.136 28.426 1.00 71.94 90 ASP A CA 1
ATOM 714 C C . ASP A 1 90 ? -8.343 0.816 27.261 1.00 71.94 90 ASP A C 1
ATOM 716 O O . ASP A 1 90 ? -7.508 1.627 26.857 1.00 71.94 90 ASP A O 1
ATOM 720 N N . ALA A 1 91 ? -9.587 0.788 26.768 1.00 65.81 91 ALA A N 1
ATOM 721 C CA . ALA A 1 91 ? -10.062 1.700 25.729 1.00 65.81 91 ALA A CA 1
ATOM 722 C C . ALA A 1 91 ? -10.261 3.150 26.223 1.00 65.81 91 ALA A C 1
ATOM 724 O O . ALA A 1 91 ? -10.091 4.088 25.443 1.00 65.81 91 ALA A O 1
ATOM 725 N N . VAL A 1 92 ? -10.624 3.350 27.496 1.00 66.19 92 VAL A N 1
ATOM 726 C CA . VAL A 1 92 ? -10.906 4.669 28.098 1.00 66.19 92 VAL A CA 1
ATOM 727 C C . VAL A 1 92 ? -9.672 5.323 28.723 1.00 66.19 92 VAL A C 1
ATOM 729 O O . VAL A 1 92 ? -9.563 6.548 28.687 1.00 66.19 92 VAL A O 1
ATOM 732 N N . LEU A 1 93 ? -8.744 4.550 29.295 1.00 73.19 93 LEU A N 1
ATOM 733 C CA . LEU A 1 93 ? -7.498 5.056 29.891 1.00 73.19 93 LEU A CA 1
ATOM 734 C C . LEU A 1 93 ? -6.446 5.364 28.838 1.00 73.19 93 LEU A C 1
ATOM 736 O O . LEU A 1 93 ? -5.699 6.327 29.001 1.00 73.19 93 LEU A O 1
ATOM 740 N N . ASP A 1 94 ? -6.393 4.581 27.760 1.00 63.38 94 ASP A N 1
ATOM 741 C CA . ASP A 1 94 ? -5.453 4.806 26.664 1.00 63.38 94 ASP A CA 1
ATOM 742 C C . ASP A 1 94 ? -6.220 4.911 25.329 1.00 63.38 94 ASP A C 1
ATOM 744 O O . ASP A 1 94 ? -5.969 4.147 24.393 1.00 63.38 94 ASP A O 1
ATOM 748 N N . PRO A 1 95 ? -7.134 5.901 25.181 1.00 58.72 95 PRO A N 1
ATOM 749 C CA . PRO A 1 95 ? -7.798 6.179 23.902 1.00 58.72 95 PRO A CA 1
ATOM 750 C C . PRO A 1 95 ? -6.767 6.530 22.817 1.00 58.72 95 PRO A C 1
ATOM 752 O O . PRO A 1 95 ? -7.034 6.439 21.620 1.00 58.72 95 PRO A O 1
ATOM 755 N N . ASP A 1 96 ? -5.556 6.881 23.251 1.00 66.50 96 ASP A N 1
ATOM 756 C CA . ASP A 1 96 ? -4.403 7.188 22.431 1.00 66.50 96 ASP A CA 1
ATOM 757 C C . ASP A 1 96 ? -3.540 5.963 22.091 1.00 66.50 96 ASP A C 1
ATOM 759 O O . ASP A 1 96 ? -2.521 6.123 21.430 1.00 66.50 96 ASP A O 1
ATOM 763 N N . LYS A 1 97 ? -3.907 4.733 22.475 1.00 72.81 97 LYS A N 1
ATOM 764 C CA . LYS A 1 97 ? -3.136 3.516 22.144 1.00 72.81 97 LYS A CA 1
ATOM 765 C C . LYS A 1 97 ? -3.118 3.256 20.634 1.00 72.81 97 LYS A C 1
ATOM 767 O O . LYS A 1 97 ? -2.058 2.993 20.059 1.00 72.81 97 LYS A O 1
ATOM 772 N N . GLU A 1 98 ? -4.255 3.425 19.950 1.00 67.38 98 GLU A N 1
ATOM 773 C CA . GLU A 1 98 ? -4.297 3.408 18.478 1.00 67.38 98 GLU A CA 1
ATOM 774 C C . GLU A 1 98 ? -3.519 4.583 17.873 1.00 67.38 98 GLU A C 1
ATOM 776 O O . GLU A 1 98 ? -2.787 4.407 16.892 1.00 67.38 98 GLU A O 1
ATOM 781 N N . THR A 1 99 ? -3.639 5.773 18.463 1.00 68.62 99 THR A N 1
ATOM 782 C CA . THR A 1 99 ? -2.934 6.980 18.017 1.00 68.62 99 THR A CA 1
ATOM 783 C C . THR A 1 99 ? -1.419 6.826 18.146 1.00 68.62 99 THR A C 1
ATOM 785 O O . THR A 1 99 ? -0.689 7.148 17.209 1.00 68.62 99 THR A O 1
ATOM 788 N N . LYS A 1 100 ? -0.932 6.280 19.265 1.00 75.88 100 LYS A N 1
ATOM 789 C CA . LYS A 1 100 ? 0.472 5.945 19.531 1.00 75.88 100 LYS A CA 1
ATOM 790 C C . LYS A 1 100 ? 0.963 4.918 18.530 1.00 75.88 100 LYS A C 1
ATOM 792 O O . LYS A 1 100 ? 1.961 5.181 17.874 1.00 75.88 100 LYS A O 1
ATOM 797 N N . ARG A 1 101 ? 0.222 3.827 18.303 1.00 74.19 101 ARG A N 1
ATOM 798 C CA . ARG A 1 101 ? 0.596 2.812 17.305 1.00 74.19 101 ARG A CA 1
ATOM 799 C C . ARG A 1 101 ? 0.697 3.413 15.899 1.00 74.19 101 ARG A C 1
ATOM 801 O O . ARG A 1 101 ? 1.635 3.115 15.163 1.00 74.19 101 ARG A O 1
ATOM 808 N N . ARG A 1 102 ? -0.221 4.314 15.523 1.00 67.19 102 ARG A N 1
ATOM 809 C CA . ARG A 1 102 ? -0.132 5.064 14.255 1.00 67.19 102 ARG A CA 1
ATOM 810 C C . ARG A 1 102 ? 1.066 6.010 14.226 1.00 67.19 102 ARG A C 1
ATOM 812 O O . ARG A 1 102 ? 1.773 6.041 13.221 1.00 67.19 102 ARG A O 1
ATOM 819 N N . LYS A 1 103 ? 1.324 6.760 15.301 1.00 74.50 103 LYS A N 1
ATOM 820 C CA . LYS A 1 103 ? 2.484 7.660 15.427 1.00 74.50 103 LYS A CA 1
ATOM 821 C C . LYS A 1 103 ? 3.794 6.885 15.328 1.00 74.50 103 LYS A C 1
ATOM 823 O O . LYS A 1 103 ? 4.673 7.295 14.577 1.00 74.50 103 LYS A O 1
ATOM 828 N N . GLU A 1 104 ? 3.908 5.747 15.998 1.00 80.88 104 GLU A N 1
ATOM 829 C CA . GLU A 1 104 ? 5.059 4.849 15.924 1.00 80.88 104 GLU A CA 1
ATOM 830 C C . GLU A 1 104 ? 5.294 4.373 14.489 1.00 80.88 104 GLU A C 1
ATOM 832 O O . GLU A 1 104 ? 6.392 4.565 13.964 1.00 80.88 104 GLU A O 1
ATOM 837 N N . MET A 1 105 ? 4.258 3.889 13.795 1.00 70.88 105 MET A N 1
ATOM 838 C CA . MET A 1 105 ? 4.377 3.508 12.382 1.00 70.88 105 MET A CA 1
ATOM 839 C C . MET A 1 105 ? 4.782 4.687 11.481 1.00 70.88 105 MET A C 1
ATOM 841 O O . MET A 1 105 ? 5.650 4.533 10.621 1.00 70.88 105 MET A O 1
ATOM 845 N N . LEU A 1 106 ? 4.222 5.884 11.692 1.00 71.88 106 LEU A N 1
ATOM 846 C CA . LEU A 1 106 ? 4.610 7.093 10.953 1.00 71.88 106 LEU A CA 1
ATOM 847 C C . LEU A 1 106 ? 6.062 7.494 11.239 1.00 71.88 106 LEU A C 1
ATOM 849 O O . LEU A 1 106 ? 6.788 7.893 10.329 1.00 71.88 106 LEU A O 1
ATOM 853 N N . THR A 1 107 ? 6.528 7.363 12.481 1.00 78.00 107 THR A N 1
ATOM 854 C CA . THR A 1 107 ? 7.927 7.644 12.825 1.00 78.00 107 THR A CA 1
ATOM 855 C C . THR A 1 107 ? 8.880 6.612 12.227 1.00 78.00 107 THR A C 1
ATOM 857 O O . THR A 1 107 ? 9.952 6.982 11.746 1.00 78.00 107 THR A O 1
ATOM 860 N N . GLN A 1 108 ? 8.480 5.341 12.156 1.00 78.12 108 GLN A N 1
ATOM 861 C CA . GLN A 1 108 ? 9.230 4.294 11.468 1.00 78.12 108 GLN A CA 1
ATOM 862 C C . GLN A 1 108 ? 9.289 4.558 9.956 1.00 78.12 108 GLN A C 1
ATOM 864 O O . GLN A 1 108 ? 10.358 4.446 9.347 1.00 78.12 108 GLN A O 1
ATOM 869 N N . TYR A 1 109 ? 8.182 5.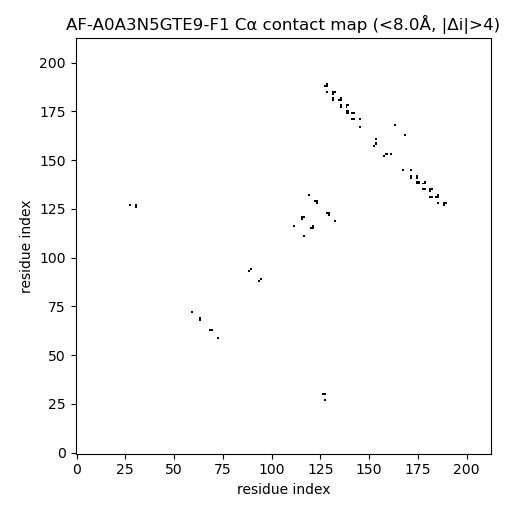021 9.365 1.00 69.62 109 TYR A N 1
ATOM 870 C CA . TYR A 1 109 ? 8.158 5.509 7.989 1.00 69.62 109 TYR A CA 1
ATOM 871 C C . TYR A 1 109 ? 9.072 6.725 7.810 1.00 69.62 109 TYR A C 1
ATOM 873 O O . TYR A 1 109 ? 9.817 6.804 6.835 1.00 69.62 109 TYR A O 1
ATOM 881 N N . ARG A 1 110 ? 9.110 7.654 8.777 1.00 74.25 110 ARG A N 1
ATOM 882 C CA . ARG A 1 110 ? 9.998 8.830 8.761 1.00 74.25 110 ARG A CA 1
ATOM 883 C C . ARG A 1 110 ? 11.489 8.456 8.826 1.00 74.25 110 ARG A C 1
ATOM 885 O O . ARG A 1 110 ? 12.310 9.175 8.255 1.00 74.25 110 ARG A O 1
ATOM 892 N N . LYS A 1 111 ? 11.829 7.323 9.439 1.00 81.56 111 LYS A N 1
ATOM 893 C CA . LYS A 1 111 ? 13.202 6.802 9.543 1.00 81.56 111 LYS A CA 1
ATOM 894 C C . LYS A 1 111 ? 13.660 5.985 8.330 1.00 81.56 111 LYS A C 1
ATOM 896 O O . LYS A 1 111 ? 14.823 5.603 8.263 1.00 81.56 111 LYS A O 1
ATOM 901 N N . THR A 1 112 ? 12.790 5.695 7.362 1.00 79.00 112 THR A N 1
ATOM 902 C CA . THR A 1 112 ? 13.177 4.867 6.211 1.00 79.00 112 THR A CA 1
ATOM 903 C C . THR A 1 112 ? 14.117 5.621 5.260 1.00 79.00 112 THR A C 1
ATOM 905 O O . THR A 1 112 ? 13.831 6.757 4.875 1.00 79.00 112 THR A O 1
ATOM 908 N N . ASN A 1 113 ? 15.215 4.972 4.850 1.00 88.50 113 ASN A N 1
ATOM 909 C CA . ASN A 1 113 ? 16.221 5.531 3.938 1.00 88.50 113 ASN A CA 1
ATOM 910 C C . ASN A 1 113 ? 15.607 6.108 2.652 1.00 88.50 113 ASN A C 1
ATOM 912 O O . ASN A 1 113 ? 14.680 5.532 2.072 1.00 88.50 113 ASN A O 1
ATOM 916 N N . ALA A 1 114 ? 16.182 7.211 2.160 1.00 83.25 114 ALA A N 1
ATOM 917 C CA . ALA A 1 114 ? 15.723 7.904 0.954 1.00 83.25 114 ALA A CA 1
ATOM 918 C C . ALA A 1 114 ? 15.652 6.978 -0.272 1.00 83.25 114 ALA A C 1
ATOM 920 O O . ALA A 1 114 ? 14.705 7.074 -1.047 1.00 83.25 114 ALA A O 1
ATOM 921 N N . PHE A 1 115 ? 16.589 6.031 -0.392 1.00 83.12 115 PHE A N 1
ATOM 922 C CA . PHE A 1 115 ? 16.593 5.009 -1.441 1.00 83.12 115 PHE A CA 1
ATOM 923 C C . PHE A 1 115 ? 15.373 4.079 -1.369 1.00 83.12 115 PHE A C 1
ATOM 925 O O . PHE A 1 115 ? 14.675 3.891 -2.363 1.00 83.12 115 PHE A O 1
ATOM 932 N N . ARG A 1 116 ? 15.042 3.563 -0.175 1.00 84.06 116 ARG A N 1
ATOM 933 C CA . ARG A 1 116 ? 13.847 2.722 0.018 1.00 84.06 116 ARG A CA 1
ATOM 934 C C . ARG A 1 116 ? 12.568 3.477 -0.325 1.00 84.06 116 ARG A C 1
ATOM 936 O O . ARG A 1 116 ? 11.672 2.915 -0.941 1.00 84.06 116 ARG A O 1
ATOM 943 N N . ARG A 1 117 ? 12.496 4.764 0.018 1.00 81.75 117 ARG A N 1
ATOM 944 C CA . ARG A 1 117 ? 11.368 5.617 -0.379 1.00 81.75 117 ARG A CA 1
ATOM 945 C C . ARG A 1 117 ? 11.335 5.904 -1.873 1.00 81.75 117 ARG A C 1
ATOM 947 O O . ARG A 1 117 ? 10.251 6.056 -2.421 1.00 81.75 117 ARG A O 1
ATOM 954 N N . PHE A 1 118 ? 12.497 6.023 -2.513 1.00 81.44 118 PHE A N 1
ATOM 955 C CA . PHE A 1 118 ? 12.596 6.319 -3.938 1.00 81.44 118 PHE A CA 1
ATOM 956 C C . PHE A 1 118 ? 11.987 5.192 -4.774 1.00 81.44 118 PHE A C 1
ATOM 958 O O . PHE A 1 118 ? 11.182 5.465 -5.658 1.00 81.44 118 PHE A O 1
ATOM 965 N N . PHE A 1 119 ? 12.337 3.952 -4.442 1.00 83.44 119 PHE A N 1
ATOM 966 C CA . PHE A 1 119 ? 11.865 2.741 -5.115 1.00 83.44 119 PHE A CA 1
ATOM 967 C C . PHE A 1 119 ? 10.571 2.170 -4.527 1.00 83.44 119 PHE A C 1
ATOM 969 O O . PHE A 1 119 ? 10.206 1.043 -4.856 1.00 83.44 119 PHE A O 1
ATOM 976 N N . LEU A 1 120 ? 9.903 2.918 -3.637 1.00 85.25 120 LEU A N 1
ATOM 977 C CA . LEU A 1 120 ? 8.664 2.485 -2.980 1.00 85.25 120 LEU A CA 1
ATOM 978 C C . LEU A 1 120 ? 8.803 1.092 -2.315 1.00 85.25 120 LEU A C 1
ATOM 980 O O . LEU A 1 120 ? 7.846 0.343 -2.196 1.00 85.25 120 LEU A O 1
ATOM 984 N N . LEU A 1 121 ? 10.000 0.760 -1.810 1.00 85.44 121 LEU A N 1
ATOM 985 C CA . LEU A 1 121 ? 10.351 -0.516 -1.154 1.00 85.44 121 LEU A CA 1
ATOM 986 C C . LEU A 1 121 ? 9.786 -0.643 0.277 1.00 85.44 121 LEU A C 1
ATOM 988 O O . LEU A 1 121 ? 10.347 -1.345 1.118 1.00 85.44 121 LEU A O 1
ATOM 992 N N . TYR A 1 122 ? 8.731 0.094 0.607 1.00 82.25 122 TYR A N 1
ATOM 993 C CA . TYR A 1 122 ? 8.065 0.030 1.907 1.00 82.25 122 TYR A CA 1
ATOM 994 C C . TYR A 1 122 ? 6.687 -0.615 1.758 1.00 82.25 122 TYR A C 1
ATOM 996 O O . TYR A 1 122 ? 6.129 -0.646 0.670 1.00 82.25 122 TYR A O 1
ATOM 1004 N N . SER A 1 123 ? 6.124 -1.136 2.847 1.00 81.75 123 SER A N 1
ATOM 1005 C CA . SER A 1 123 ? 4.760 -1.670 2.819 1.00 81.75 123 SER A CA 1
ATOM 1006 C C . SER A 1 123 ? 3.767 -0.522 3.027 1.00 81.75 123 SER A C 1
ATOM 1008 O O . SER A 1 123 ? 3.825 0.126 4.080 1.00 81.75 123 SER A O 1
ATOM 1010 N N . PRO A 1 124 ? 2.898 -0.198 2.053 1.00 82.12 124 PRO A N 1
ATOM 1011 C CA . PRO A 1 124 ? 1.894 0.832 2.249 1.00 82.12 124 PRO A CA 1
ATOM 1012 C C . PRO A 1 124 ? 0.836 0.347 3.250 1.00 82.12 124 PRO A C 1
ATOM 1014 O O . PRO A 1 124 ? 0.344 -0.777 3.174 1.00 82.12 124 PRO A O 1
ATOM 1017 N N . TYR A 1 125 ? 0.462 1.221 4.187 1.00 73.88 125 TYR A N 1
ATOM 1018 C CA . TYR A 1 125 ? -0.532 0.909 5.225 1.00 73.88 125 TYR A CA 1
ATOM 1019 C C . TYR A 1 125 ? -1.957 0.785 4.664 1.00 73.88 125 TYR A C 1
ATOM 1021 O O . TYR A 1 125 ? -2.785 0.058 5.204 1.00 73.88 125 TYR A O 1
ATOM 1029 N N . ASN A 1 126 ? -2.236 1.479 3.557 1.00 75.12 126 ASN A N 1
ATOM 1030 C CA . ASN A 1 126 ? -3.568 1.567 2.974 1.00 75.12 126 ASN A CA 1
ATOM 1031 C C . ASN A 1 126 ? -3.666 0.865 1.622 1.00 75.12 126 ASN A C 1
ATOM 1033 O O . ASN A 1 126 ? -2.702 0.875 0.851 1.00 75.12 126 ASN A O 1
ATOM 1037 N N . PRO A 1 127 ? -4.860 0.353 1.277 1.00 79.50 127 PRO A N 1
ATOM 1038 C CA . PRO A 1 127 ? -5.087 -0.299 -0.007 1.00 79.50 127 PRO A CA 1
ATOM 1039 C C . PRO A 1 127 ? -4.892 0.664 -1.192 1.00 79.50 127 PRO A C 1
ATOM 1041 O O . PRO A 1 127 ? -4.389 0.254 -2.233 1.00 79.50 127 PRO A O 1
ATOM 1044 N N . SER A 1 128 ? -5.165 1.964 -1.023 1.00 79.19 128 SER A N 1
ATOM 1045 C CA . SER A 1 128 ? -4.863 2.970 -2.052 1.00 79.19 128 SER A CA 1
ATOM 1046 C C . SER A 1 128 ? -3.358 3.127 -2.288 1.00 79.19 128 SER A C 1
ATOM 1048 O O . SER A 1 128 ? -2.924 3.296 -3.422 1.00 79.19 128 SER A O 1
ATOM 1050 N N . GLY A 1 129 ? -2.540 3.012 -1.237 1.00 83.25 129 GLY A N 1
ATOM 1051 C CA . GLY A 1 129 ? -1.083 3.005 -1.362 1.00 83.25 129 GLY A CA 1
ATOM 1052 C C . GLY A 1 129 ? -0.578 1.779 -2.126 1.00 83.25 129 GLY A C 1
ATOM 1053 O O . GLY A 1 129 ? 0.309 1.913 -2.967 1.00 83.25 129 GLY A O 1
ATOM 1054 N N . TRP A 1 130 ? -1.193 0.612 -1.899 1.00 86.31 130 TRP A N 1
ATOM 1055 C CA . TRP A 1 130 ? -0.919 -0.601 -2.677 1.00 86.31 130 TRP A CA 1
ATOM 1056 C C . TRP A 1 130 ? -1.213 -0.408 -4.162 1.00 86.31 130 TRP A C 1
ATOM 1058 O O . TRP A 1 130 ? -0.385 -0.772 -4.990 1.00 86.31 130 TRP A O 1
ATOM 1068 N N . PHE A 1 131 ? -2.330 0.236 -4.502 1.00 86.56 131 PHE A N 1
ATOM 1069 C CA . PHE A 1 131 ? -2.674 0.529 -5.892 1.00 86.56 131 PHE A CA 1
ATOM 1070 C C . PHE A 1 131 ? -1.590 1.361 -6.601 1.00 86.56 131 PHE A C 1
ATOM 1072 O O . PHE A 1 131 ? -1.128 0.992 -7.683 1.00 86.56 131 PHE A O 1
ATOM 1079 N N . TYR A 1 132 ? -1.111 2.436 -5.966 1.00 86.12 132 TYR A N 1
ATOM 1080 C CA . TYR A 1 132 ? -0.026 3.250 -6.526 1.00 86.12 132 TYR A CA 1
ATOM 1081 C C . TYR A 1 132 ? 1.307 2.496 -6.609 1.00 86.12 132 TYR A C 1
ATOM 1083 O O . TYR A 1 132 ? 2.057 2.705 -7.561 1.00 86.12 132 TYR A O 1
ATOM 1091 N N . HIS A 1 133 ? 1.602 1.604 -5.657 1.00 87.06 133 HIS A N 1
ATOM 1092 C CA . HIS A 1 133 ? 2.780 0.732 -5.733 1.00 87.06 133 HIS A CA 1
ATOM 1093 C C . HIS A 1 133 ? 2.706 -0.197 -6.942 1.00 87.06 133 HIS A C 1
ATOM 1095 O O . HIS A 1 133 ? 3.665 -0.283 -7.704 1.00 87.06 133 HIS A O 1
ATOM 1101 N N . THR A 1 134 ? 1.569 -0.860 -7.154 1.00 88.94 134 THR A N 1
ATOM 1102 C CA . THR A 1 134 ? 1.386 -1.763 -8.294 1.00 88.94 134 THR A CA 1
ATOM 1103 C C . THR A 1 134 ? 1.542 -1.021 -9.618 1.00 88.94 134 THR A C 1
ATOM 1105 O O . THR A 1 134 ? 2.263 -1.496 -10.492 1.00 88.94 134 THR A O 1
ATO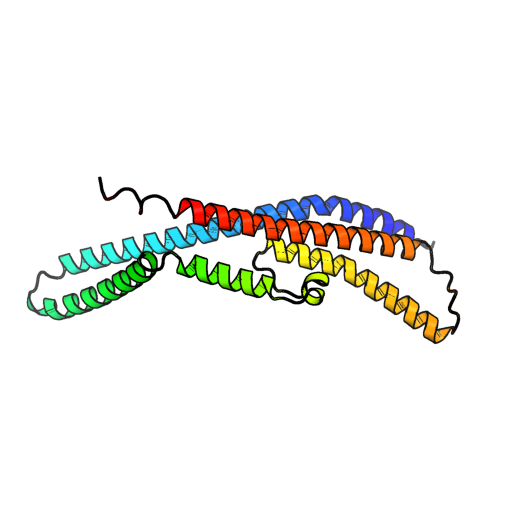M 1108 N N . LEU A 1 135 ? 0.942 0.167 -9.751 1.00 87.25 135 LEU A N 1
ATOM 1109 C CA . LEU A 1 135 ? 1.101 1.001 -10.946 1.00 87.25 135 LEU A CA 1
ATOM 1110 C C . LEU A 1 135 ? 2.551 1.444 -11.163 1.00 87.25 135 LEU A C 1
ATOM 1112 O O . LEU A 1 135 ? 3.048 1.388 -12.284 1.00 87.25 135 LEU A O 1
ATOM 1116 N N . PHE A 1 136 ? 3.258 1.824 -10.098 1.00 89.56 136 PHE A N 1
ATOM 1117 C CA . PHE A 1 136 ? 4.676 2.158 -10.188 1.00 89.56 136 PHE A CA 1
ATOM 1118 C C . PHE A 1 136 ? 5.507 0.972 -10.704 1.00 89.56 136 PHE A C 1
ATOM 1120 O O . PHE A 1 136 ? 6.284 1.134 -11.642 1.00 89.56 136 PHE A O 1
ATOM 1127 N N . TYR A 1 137 ? 5.318 -0.232 -10.155 1.00 88.38 137 TYR A N 1
ATOM 1128 C CA . TYR A 1 137 ? 6.058 -1.415 -10.606 1.00 88.38 137 TYR A CA 1
ATOM 1129 C C . TYR A 1 137 ? 5.683 -1.852 -12.027 1.00 88.38 137 TYR A C 1
ATOM 1131 O O . TYR A 1 137 ? 6.569 -2.260 -12.776 1.00 88.38 137 TYR A O 1
ATOM 1139 N N . MET A 1 138 ? 4.419 -1.690 -12.431 1.00 88.31 138 MET A N 1
ATOM 1140 C CA . MET A 1 138 ? 3.982 -1.885 -13.819 1.00 88.31 138 MET A CA 1
ATOM 1141 C C . MET A 1 138 ? 4.733 -0.967 -14.796 1.00 88.31 138 MET A C 1
ATOM 1143 O O . MET A 1 138 ? 5.028 -1.391 -15.907 1.00 88.31 138 MET A O 1
ATOM 1147 N N . CYS A 1 139 ? 5.090 0.259 -14.392 1.00 87.75 139 CYS A N 1
ATOM 1148 C CA . CYS A 1 139 ? 5.898 1.168 -15.214 1.00 87.75 139 CYS A CA 1
ATOM 1149 C C . CYS A 1 139 ? 7.402 0.860 -15.168 1.00 87.75 139 CYS A C 1
ATOM 1151 O O . CYS A 1 139 ? 8.097 1.023 -16.168 1.00 87.75 139 CYS A O 1
ATOM 1153 N N . VAL A 1 140 ? 7.923 0.414 -14.024 1.00 87.50 140 VAL A N 1
ATOM 1154 C CA . VAL A 1 140 ? 9.358 0.120 -13.858 1.00 87.50 140 VAL A CA 1
ATOM 1155 C C . VAL A 1 140 ? 9.767 -1.180 -14.556 1.00 87.50 140 VAL A C 1
ATOM 1157 O O . VAL A 1 140 ? 10.883 -1.279 -15.064 1.00 87.50 140 VAL A O 1
ATOM 1160 N N . LEU A 1 141 ? 8.883 -2.175 -14.619 1.00 87.69 141 LEU A N 1
ATOM 1161 C CA . LEU A 1 141 ? 9.172 -3.468 -15.238 1.00 87.69 141 LEU A CA 1
ATOM 1162 C C . LEU A 1 141 ? 9.566 -3.374 -16.729 1.00 87.69 141 LEU A C 1
ATOM 1164 O O . LEU A 1 141 ? 10.623 -3.901 -17.075 1.00 87.69 141 LEU A O 1
ATOM 1168 N N . PRO A 1 142 ? 8.825 -2.680 -17.618 1.00 82.44 142 PRO A N 1
ATOM 1169 C CA . PRO A 1 142 ? 9.239 -2.521 -19.013 1.00 82.44 142 PRO A CA 1
ATOM 1170 C C . PRO A 1 142 ? 10.540 -1.720 -19.158 1.00 82.44 142 PRO A C 1
ATOM 1172 O O . PRO A 1 142 ? 11.323 -2.009 -20.059 1.00 82.44 142 PRO A O 1
ATOM 1175 N N . LEU A 1 143 ? 10.830 -0.777 -18.249 1.00 86.81 143 LEU A N 1
ATOM 1176 C CA . LEU A 1 143 ? 12.126 -0.089 -18.217 1.00 86.81 143 LEU A CA 1
ATOM 1177 C C . LEU A 1 143 ? 13.272 -1.059 -17.909 1.00 86.81 143 LEU A C 1
ATOM 1179 O O . LEU A 1 143 ? 14.304 -1.008 -18.571 1.00 86.81 143 LEU A O 1
ATOM 1183 N N . LEU A 1 144 ? 13.090 -1.967 -16.946 1.00 88.00 144 LEU A N 1
ATOM 1184 C CA . LEU A 1 144 ? 14.082 -3.000 -16.638 1.00 88.00 144 LEU A CA 1
ATOM 1185 C C . LEU A 1 144 ? 14.308 -3.946 -17.820 1.00 88.00 144 LEU A C 1
ATOM 1187 O O . LEU A 1 144 ? 15.455 -4.274 -18.117 1.00 88.00 144 LEU A O 1
ATOM 1191 N N . VAL A 1 145 ? 13.240 -4.342 -18.517 1.00 85.88 145 VAL A N 1
ATOM 1192 C CA . VAL A 1 145 ? 13.340 -5.173 -19.727 1.00 85.88 145 VAL A CA 1
ATOM 1193 C C . VAL A 1 145 ? 14.094 -4.433 -20.835 1.00 85.88 145 VAL A C 1
ATOM 1195 O O . VAL A 1 145 ? 15.003 -5.007 -21.429 1.00 85.88 145 VAL A O 1
ATOM 1198 N N . ALA A 1 146 ? 13.789 -3.154 -21.071 1.00 84.12 146 ALA A N 1
ATOM 1199 C CA . ALA A 1 146 ? 14.481 -2.337 -22.067 1.00 84.12 146 ALA A CA 1
ATOM 1200 C C . ALA A 1 146 ? 15.975 -2.174 -21.744 1.00 84.12 146 ALA A C 1
ATOM 1202 O O . ALA A 1 146 ? 16.822 -2.356 -22.617 1.00 84.12 146 ALA A O 1
ATOM 1203 N N . ILE A 1 147 ? 16.316 -1.903 -20.480 1.00 87.81 147 ILE A N 1
ATOM 1204 C CA . ILE A 1 147 ? 17.712 -1.831 -20.023 1.00 87.81 147 ILE A CA 1
ATOM 1205 C C . ILE A 1 147 ? 18.408 -3.182 -20.226 1.00 87.81 147 ILE A C 1
ATOM 1207 O O . ILE A 1 147 ? 19.514 -3.225 -20.761 1.00 87.81 147 ILE A O 1
ATOM 1211 N N . GLY A 1 148 ? 17.759 -4.285 -19.843 1.00 89.56 148 GLY A N 1
ATOM 1212 C CA . GLY A 1 148 ? 18.289 -5.635 -20.032 1.00 89.56 148 GLY A CA 1
ATOM 1213 C C . GLY A 1 148 ? 18.551 -5.960 -21.503 1.00 89.56 148 GLY A C 1
ATOM 1214 O O . GLY A 1 148 ? 19.604 -6.505 -21.825 1.00 89.56 148 GLY A O 1
ATOM 1215 N N . TYR A 1 149 ? 17.646 -5.560 -22.397 1.00 86.25 149 TYR A N 1
ATOM 1216 C CA . TYR A 1 149 ? 17.807 -5.714 -23.842 1.00 86.25 149 TYR A CA 1
ATOM 1217 C C . TYR A 1 149 ? 19.005 -4.920 -24.382 1.00 86.25 149 TYR A C 1
ATOM 1219 O O . TYR A 1 149 ? 19.822 -5.471 -25.118 1.00 86.25 149 TYR A O 1
ATOM 1227 N N . ILE A 1 150 ? 19.162 -3.657 -23.964 1.00 85.69 150 ILE A N 1
ATOM 1228 C CA . ILE A 1 150 ? 20.308 -2.814 -24.349 1.00 85.69 150 ILE A CA 1
ATOM 1229 C C . ILE A 1 150 ? 21.624 -3.459 -23.899 1.00 85.69 150 ILE A C 1
ATOM 1231 O O . ILE A 1 150 ? 22.564 -3.555 -24.687 1.00 85.69 150 ILE A O 1
ATOM 1235 N N . VAL A 1 151 ? 21.688 -3.938 -22.653 1.00 90.00 151 VAL A N 1
ATOM 1236 C CA . VAL A 1 151 ? 22.881 -4.607 -22.109 1.00 90.00 151 VAL A CA 1
ATOM 1237 C C . VAL A 1 151 ? 23.175 -5.904 -22.860 1.00 90.00 151 VAL A C 1
ATOM 1239 O O . VAL A 1 151 ? 24.317 -6.130 -23.253 1.00 90.00 151 VAL A O 1
ATOM 1242 N N . TYR A 1 152 ? 22.161 -6.741 -23.093 1.00 89.00 152 TYR A N 1
ATOM 1243 C CA . TYR A 1 152 ? 22.302 -7.992 -23.840 1.00 89.00 152 TYR A CA 1
ATOM 1244 C C . TYR A 1 152 ? 22.875 -7.749 -25.241 1.00 89.00 152 TYR A C 1
ATOM 1246 O O . TYR A 1 152 ? 23.843 -8.395 -25.645 1.00 89.00 152 TYR A O 1
ATOM 1254 N N . HIS A 1 153 ? 22.318 -6.774 -25.958 1.00 85.56 153 HIS A N 1
ATOM 1255 C CA . HIS A 1 153 ? 22.767 -6.438 -27.301 1.00 85.56 153 HIS A CA 1
ATOM 1256 C C . HIS A 1 153 ? 24.182 -5.848 -27.297 1.00 85.56 153 HIS A C 1
ATOM 1258 O O . HIS A 1 153 ? 25.006 -6.225 -28.128 1.00 85.56 153 HIS A O 1
ATOM 1264 N N . TYR A 1 154 ? 24.498 -4.977 -26.334 1.00 86.50 154 TYR A N 1
ATOM 1265 C CA . TYR A 1 154 ? 25.844 -4.431 -26.161 1.00 86.50 154 TYR A CA 1
ATOM 1266 C C . TYR A 1 154 ? 26.893 -5.534 -25.961 1.00 86.50 154 TYR A C 1
ATOM 1268 O O . TYR A 1 154 ? 27.962 -5.495 -26.571 1.00 86.50 154 TYR A O 1
ATOM 1276 N N . VAL A 1 155 ? 26.579 -6.544 -25.144 1.00 92.06 155 VAL A N 1
ATOM 1277 C CA . VAL A 1 155 ? 27.474 -7.684 -24.902 1.00 92.06 155 VAL A CA 1
ATOM 1278 C C . VAL A 1 155 ? 27.712 -8.490 -26.181 1.00 92.06 155 VAL A C 1
ATOM 1280 O O . VAL A 1 155 ? 28.846 -8.901 -26.426 1.00 92.06 155 VAL A O 1
ATOM 1283 N N . GLN A 1 156 ? 26.681 -8.693 -27.009 1.00 92.19 156 GLN A N 1
ATOM 1284 C CA . GLN A 1 156 ? 26.827 -9.423 -28.270 1.00 92.19 156 GLN A CA 1
ATOM 1285 C C . GLN A 1 156 ? 27.627 -8.652 -29.323 1.00 92.19 156 GLN A C 1
ATOM 1287 O O . GLN A 1 156 ? 28.549 -9.209 -29.916 1.00 92.19 156 GLN A O 1
ATOM 1292 N N . THR A 1 157 ? 27.278 -7.393 -29.588 1.00 89.19 157 THR A N 1
ATOM 1293 C CA . THR A 1 157 ? 27.836 -6.669 -30.739 1.00 89.19 157 THR A CA 1
ATOM 1294 C C . THR A 1 157 ? 29.100 -5.886 -30.410 1.00 89.19 157 THR A C 1
ATOM 1296 O O . THR A 1 157 ? 29.814 -5.486 -31.327 1.00 89.19 157 THR A O 1
ATOM 1299 N N . LYS A 1 158 ? 29.386 -5.640 -29.121 1.00 88.75 158 LYS A N 1
ATOM 1300 C CA . LYS A 1 158 ? 30.447 -4.736 -28.628 1.00 88.75 158 LYS A CA 1
ATOM 1301 C C . LYS A 1 158 ? 30.376 -3.311 -29.195 1.00 88.75 158 LYS A C 1
ATOM 1303 O O . LYS A 1 158 ? 31.298 -2.522 -28.995 1.00 88.75 158 LYS A O 1
ATOM 1308 N N . ALA A 1 159 ? 29.292 -2.963 -29.882 1.00 83.81 159 ALA A N 1
ATOM 1309 C CA . ALA A 1 159 ? 29.052 -1.636 -30.414 1.00 83.81 159 ALA A CA 1
ATOM 1310 C C . ALA A 1 159 ? 28.217 -0.845 -29.402 1.00 83.81 159 ALA A C 1
ATOM 1312 O O . ALA A 1 159 ? 27.144 -1.281 -28.991 1.00 83.81 159 ALA A O 1
ATOM 1313 N N . TRP A 1 160 ? 28.721 0.318 -28.989 1.00 71.50 160 TRP A N 1
ATOM 1314 C CA . TRP A 1 160 ? 28.040 1.195 -28.026 1.00 71.50 160 TRP A CA 1
ATOM 1315 C C . TRP A 1 160 ? 26.929 2.037 -28.682 1.00 71.50 160 TRP A C 1
ATOM 1317 O O . TRP A 1 160 ? 25.987 2.455 -28.016 1.00 71.50 160 TRP A O 1
ATOM 1327 N N . LEU A 1 161 ? 27.021 2.251 -30.000 1.00 67.56 161 LEU A N 1
ATOM 1328 C CA . LEU A 1 161 ? 26.053 2.986 -30.818 1.00 67.56 161 LEU A CA 1
ATOM 1329 C C . LEU A 1 161 ? 25.104 1.997 -31.495 1.00 67.56 161 LEU A C 1
ATOM 1331 O O . LEU A 1 161 ? 25.302 1.603 -32.641 1.00 67.56 161 LEU A O 1
ATOM 1335 N N . ILE A 1 162 ? 24.101 1.553 -30.748 1.00 66.00 162 ILE A N 1
ATOM 1336 C CA . ILE A 1 162 ? 22.991 0.781 -31.302 1.00 66.00 162 ILE A CA 1
ATOM 1337 C C . ILE A 1 162 ? 21.944 1.784 -31.792 1.00 66.00 162 ILE A C 1
ATOM 1339 O O . ILE A 1 162 ? 21.556 2.682 -31.041 1.00 66.00 162 ILE A O 1
ATOM 1343 N N . GLU A 1 163 ? 21.462 1.616 -33.025 1.00 78.56 163 GLU A N 1
ATOM 1344 C CA . GLU A 1 163 ? 20.214 2.231 -33.484 1.00 78.56 163 GLU A CA 1
ATOM 1345 C C . GLU A 1 163 ? 19.063 1.616 -32.680 1.00 78.56 163 GLU A C 1
ATOM 1347 O O . GLU A 1 163 ? 18.447 0.629 -33.075 1.00 78.56 163 GLU A O 1
ATOM 1352 N N . VAL A 1 164 ? 18.825 2.140 -31.476 1.00 79.00 164 VAL A N 1
ATOM 1353 C CA . VAL A 1 164 ? 17.660 1.754 -30.681 1.00 79.00 164 VAL A CA 1
ATOM 1354 C C . VAL A 1 164 ? 16.430 2.204 -31.467 1.00 79.00 164 VAL A C 1
ATOM 1356 O O . VAL A 1 164 ? 16.317 3.401 -31.753 1.00 79.00 164 VAL A O 1
ATOM 1359 N N . PRO A 1 165 ? 15.502 1.294 -31.816 1.00 83.56 165 PRO A N 1
ATOM 1360 C CA . PRO A 1 165 ? 14.298 1.685 -32.532 1.00 83.56 165 PRO A CA 1
ATOM 1361 C C . PRO A 1 165 ? 13.562 2.773 -31.749 1.00 83.56 165 PRO A C 1
ATOM 1363 O O . PRO A 1 165 ? 13.363 2.647 -30.536 1.00 83.56 165 PRO A O 1
ATOM 1366 N N . GLN A 1 166 ? 13.177 3.854 -32.434 1.00 85.06 166 GLN A N 1
ATOM 1367 C CA . GLN A 1 166 ? 12.610 5.053 -31.799 1.00 85.06 166 GLN A CA 1
ATOM 1368 C C . GLN A 1 166 ? 11.385 4.739 -30.927 1.00 85.06 166 GLN A C 1
ATOM 1370 O O . GLN A 1 166 ? 11.162 5.382 -29.905 1.00 85.06 166 GLN A O 1
ATOM 1375 N N . GLU A 1 167 ? 10.631 3.703 -31.283 1.00 83.12 167 GLU A N 1
ATOM 1376 C CA . GLU A 1 167 ? 9.473 3.207 -30.538 1.00 83.12 167 GLU A CA 1
ATOM 1377 C C . GLU A 1 167 ? 9.813 2.853 -29.082 1.00 83.12 167 GLU A C 1
ATOM 1379 O O . GLU A 1 167 ? 9.107 3.269 -28.160 1.00 83.12 167 GLU A O 1
ATOM 1384 N N . TYR A 1 168 ? 10.939 2.172 -28.840 1.00 82.62 168 TYR A N 1
ATOM 1385 C CA . TYR A 1 168 ? 11.370 1.821 -27.484 1.00 82.62 168 TYR A CA 1
ATOM 1386 C C . TYR A 1 168 ? 11.779 3.049 -26.673 1.00 82.62 168 TYR A C 1
ATOM 1388 O O . TYR A 1 168 ? 11.552 3.083 -25.462 1.00 82.62 168 TYR A O 1
ATOM 1396 N N . LEU A 1 169 ? 12.335 4.076 -27.325 1.00 82.94 169 LEU A N 1
ATOM 1397 C CA . LEU A 1 169 ? 12.665 5.340 -26.667 1.00 82.94 169 LEU A CA 1
ATOM 1398 C C . LEU A 1 169 ? 11.398 6.067 -26.210 1.00 82.94 169 LEU A C 1
ATOM 1400 O O . LEU A 1 169 ? 11.349 6.530 -25.071 1.00 82.94 169 LEU A O 1
ATOM 1404 N N . PHE A 1 170 ? 10.353 6.117 -27.043 1.00 86.12 170 PHE A N 1
ATOM 1405 C CA . PHE A 1 170 ? 9.074 6.721 -26.660 1.00 86.12 170 PHE A CA 1
ATOM 1406 C C . PHE A 1 170 ? 8.391 5.961 -25.520 1.00 86.12 170 PHE A C 1
ATOM 1408 O O . PHE A 1 170 ? 7.908 6.589 -24.575 1.00 86.12 170 PHE A O 1
ATOM 1415 N N . ILE A 1 171 ? 8.400 4.625 -25.559 1.00 84.00 171 ILE A N 1
ATOM 1416 C CA . ILE A 1 171 ? 7.854 3.788 -24.481 1.00 84.00 171 ILE A CA 1
ATOM 1417 C C . ILE A 1 171 ? 8.625 4.021 -23.177 1.00 84.00 171 ILE A C 1
ATOM 1419 O O . ILE A 1 171 ? 8.011 4.235 -22.130 1.00 84.00 171 ILE A O 1
ATOM 1423 N N . ALA A 1 172 ? 9.961 4.033 -23.227 1.00 83.88 172 ALA A N 1
ATOM 1424 C CA . ALA A 1 172 ? 10.796 4.283 -22.057 1.00 83.88 172 ALA A CA 1
ATOM 1425 C C . ALA A 1 172 ? 10.549 5.683 -21.476 1.00 83.88 172 ALA A C 1
ATOM 1427 O O . ALA A 1 172 ? 10.373 5.836 -20.267 1.00 83.88 172 ALA A O 1
ATOM 1428 N N . LEU A 1 173 ? 10.467 6.705 -22.328 1.00 88.75 173 LEU A N 1
ATOM 1429 C CA . LEU A 1 173 ? 10.211 8.080 -21.909 1.00 88.75 173 LEU A CA 1
ATOM 1430 C C . LEU A 1 173 ? 8.818 8.218 -21.277 1.00 88.75 173 LEU A C 1
ATOM 1432 O O . LEU A 1 173 ? 8.687 8.804 -20.200 1.00 88.75 173 LEU A O 1
ATOM 1436 N N . GLY A 1 174 ? 7.796 7.599 -21.874 1.00 87.88 174 GLY A N 1
ATOM 1437 C CA . GLY A 1 174 ? 6.455 7.515 -21.296 1.00 87.88 174 GLY A CA 1
ATOM 1438 C C . GLY A 1 174 ? 6.460 6.833 -19.926 1.00 87.88 174 GLY A C 1
ATOM 1439 O O . GLY A 1 174 ? 5.933 7.384 -18.960 1.00 87.88 174 GLY A O 1
ATOM 1440 N N . ALA A 1 175 ? 7.122 5.680 -19.802 1.00 87.44 175 ALA A N 1
ATOM 1441 C CA . ALA A 1 175 ? 7.236 4.948 -18.541 1.00 87.44 175 ALA A CA 1
ATOM 1442 C C . ALA A 1 175 ? 7.943 5.764 -17.445 1.00 87.44 175 ALA A C 1
ATOM 1444 O O . ALA A 1 175 ? 7.524 5.723 -16.284 1.00 87.44 175 ALA A O 1
ATOM 1445 N N . ILE A 1 176 ? 8.968 6.549 -17.794 1.00 88.44 176 ILE A N 1
ATOM 1446 C CA . ILE A 1 176 ? 9.644 7.467 -16.864 1.00 88.44 176 ILE A CA 1
ATOM 1447 C C . ILE A 1 176 ? 8.677 8.559 -16.393 1.00 88.44 176 ILE A C 1
ATOM 1449 O O . ILE A 1 176 ? 8.555 8.780 -15.185 1.00 88.44 176 ILE A O 1
ATOM 1453 N N . ILE A 1 177 ? 7.951 9.204 -17.312 1.00 90.38 177 ILE A N 1
ATOM 1454 C CA . ILE A 1 177 ? 6.972 10.250 -16.974 1.00 90.38 177 ILE A CA 1
ATOM 1455 C C . ILE A 1 177 ? 5.887 9.688 -16.047 1.00 90.38 177 ILE A C 1
ATOM 1457 O O . ILE A 1 177 ? 5.636 10.253 -14.980 1.00 90.38 177 ILE A O 1
ATOM 1461 N N . PHE A 1 178 ? 5.292 8.544 -16.392 1.00 88.06 178 PHE A N 1
ATOM 1462 C CA . PHE A 1 178 ? 4.277 7.898 -15.557 1.00 88.06 178 PHE A CA 1
ATOM 1463 C C . PHE A 1 178 ? 4.824 7.496 -14.183 1.00 88.06 178 PHE A C 1
ATOM 1465 O O . PHE A 1 178 ? 4.161 7.726 -13.172 1.00 88.06 178 PHE A O 1
ATOM 1472 N N . SER A 1 179 ? 6.057 6.988 -14.109 1.00 86.56 179 SER A N 1
ATOM 1473 C CA . SER A 1 179 ? 6.706 6.658 -12.832 1.00 86.56 179 SER A CA 1
ATOM 1474 C C . SER A 1 179 ? 6.863 7.887 -11.930 1.00 86.56 179 SER A C 1
ATOM 1476 O O . SER A 1 179 ? 6.650 7.799 -10.717 1.00 86.56 179 SER A O 1
ATOM 1478 N N . ILE A 1 180 ? 7.193 9.051 -12.502 1.00 87.62 180 ILE A N 1
ATOM 1479 C CA . ILE A 1 180 ? 7.282 10.321 -11.767 1.00 87.62 180 ILE A CA 1
ATOM 1480 C C . ILE A 1 180 ? 5.897 10.756 -11.270 1.00 87.62 180 ILE A C 1
ATOM 1482 O O . ILE A 1 180 ? 5.763 11.123 -10.099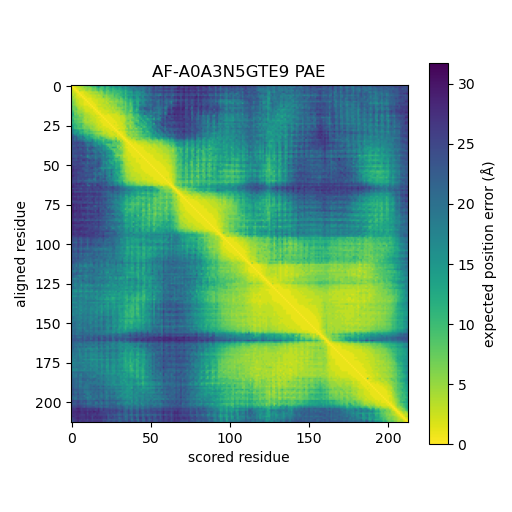 1.00 87.62 180 ILE A O 1
ATOM 1486 N N . ILE A 1 181 ? 4.869 10.672 -12.120 1.00 86.62 181 ILE A N 1
ATOM 1487 C CA . ILE A 1 181 ? 3.487 11.032 -11.767 1.00 86.62 181 ILE A CA 1
ATOM 1488 C C . ILE A 1 181 ? 2.965 10.133 -10.642 1.00 86.62 181 ILE A C 1
ATOM 1490 O O . ILE A 1 181 ? 2.506 10.640 -9.617 1.00 86.62 181 ILE A O 1
ATOM 1494 N N . PHE A 1 182 ? 3.085 8.809 -10.770 1.00 86.44 182 PHE A N 1
ATOM 1495 C CA . PHE A 1 182 ? 2.606 7.870 -9.751 1.00 86.44 182 PHE A CA 1
ATOM 1496 C C . PHE A 1 182 ? 3.351 8.011 -8.432 1.00 86.44 182 PHE A C 1
ATOM 1498 O O . PHE A 1 182 ? 2.744 7.945 -7.364 1.00 86.44 182 PHE A O 1
ATOM 1505 N N . ARG A 1 183 ? 4.651 8.298 -8.481 1.00 85.81 183 ARG A N 1
ATOM 1506 C CA . ARG A 1 183 ? 5.417 8.646 -7.285 1.00 85.81 183 ARG A CA 1
ATOM 1507 C C . ARG A 1 183 ? 4.873 9.908 -6.612 1.00 85.81 183 ARG A C 1
ATOM 1509 O O . ARG A 1 183 ? 4.816 9.968 -5.382 1.00 85.81 183 ARG A O 1
ATOM 1516 N N . TRP A 1 184 ? 4.509 10.927 -7.388 1.00 85.69 184 TRP A N 1
ATOM 1517 C CA . TRP A 1 184 ? 3.960 12.171 -6.851 1.00 85.69 184 TRP A CA 1
ATOM 1518 C C . TRP A 1 184 ? 2.575 11.948 -6.228 1.00 85.69 184 TRP A C 1
ATOM 1520 O O . TRP A 1 184 ? 2.348 12.355 -5.088 1.00 85.69 184 TRP A O 1
ATOM 1530 N N . LEU A 1 185 ? 1.707 11.194 -6.908 1.00 83.69 185 LEU A N 1
ATOM 1531 C CA . LEU A 1 185 ? 0.392 10.784 -6.404 1.00 83.69 185 LEU A CA 1
ATOM 1532 C C . LEU A 1 185 ? 0.494 9.932 -5.132 1.00 83.69 185 LEU A C 1
ATOM 1534 O O . LEU A 1 185 ? -0.196 10.209 -4.152 1.00 83.69 185 LEU A O 1
ATOM 1538 N N . GLY A 1 186 ? 1.410 8.961 -5.091 1.00 81.62 186 GLY A N 1
ATOM 1539 C CA . GLY A 1 186 ? 1.649 8.135 -3.906 1.00 81.62 186 GLY A CA 1
ATOM 1540 C C . GLY A 1 186 ? 2.100 8.961 -2.696 1.00 81.62 186 GLY A C 1
ATOM 1541 O O . GLY A 1 186 ? 1.658 8.723 -1.572 1.00 81.62 186 GLY A O 1
ATOM 1542 N N . ARG A 1 187 ? 2.919 10.000 -2.917 1.00 81.19 187 ARG A N 1
ATOM 1543 C CA . ARG A 1 187 ? 3.285 10.963 -1.863 1.00 81.19 187 ARG A CA 1
ATOM 1544 C C . ARG A 1 187 ? 2.104 11.823 -1.418 1.00 81.19 187 ARG A C 1
ATOM 1546 O O . ARG A 1 187 ? 1.992 12.093 -0.225 1.00 81.19 187 ARG A O 1
ATOM 1553 N N . GLY A 1 188 ? 1.253 12.253 -2.346 1.00 80.69 188 GLY A N 1
ATOM 1554 C CA . GLY A 1 188 ? 0.034 13.007 -2.042 1.00 80.69 188 GLY A CA 1
ATOM 1555 C C . GLY A 1 188 ? -0.922 12.209 -1.157 1.00 80.69 188 GLY A C 1
ATOM 1556 O O . GLY A 1 188 ? -1.324 12.689 -0.100 1.00 80.69 188 GLY A O 1
ATOM 1557 N N . ALA A 1 189 ? -1.179 10.950 -1.518 1.00 77.75 189 ALA A N 1
ATOM 1558 C CA . ALA A 1 189 ? -2.024 10.045 -0.741 1.00 77.75 189 ALA A CA 1
ATOM 1559 C C . ALA A 1 189 ? -1.483 9.809 0.682 1.00 77.75 189 ALA A C 1
ATOM 1561 O O . ALA A 1 189 ? -2.250 9.758 1.642 1.00 77.75 189 ALA A O 1
ATOM 1562 N N . ALA A 1 190 ? -0.157 9.711 0.838 1.00 75.38 190 ALA A N 1
ATOM 1563 C CA . ALA A 1 190 ? 0.470 9.605 2.155 1.00 75.38 190 ALA A CA 1
ATOM 1564 C C . ALA A 1 190 ? 0.278 10.880 3.001 1.00 75.38 190 ALA A C 1
ATOM 1566 O O . ALA A 1 190 ? -0.037 10.786 4.186 1.00 75.38 190 ALA A O 1
ATOM 1567 N N . LYS A 1 191 ? 0.414 12.070 2.399 1.00 79.75 191 LYS A N 1
ATOM 1568 C CA . LYS A 1 191 ? 0.214 13.352 3.097 1.00 79.75 191 LYS A CA 1
ATOM 1569 C C . LYS A 1 191 ? -1.227 13.565 3.546 1.00 79.75 191 LYS A C 1
ATOM 1571 O O . LYS A 1 191 ? -1.448 14.010 4.667 1.00 79.75 191 LYS A O 1
ATOM 1576 N N . GLU A 1 192 ? -2.201 13.218 2.710 1.00 77.94 192 GLU A N 1
ATOM 1577 C CA . GLU A 1 192 ? -3.616 13.373 3.060 1.00 77.94 192 GLU A CA 1
ATOM 1578 C C . GLU A 1 192 ? -3.979 12.564 4.317 1.00 77.94 192 GLU A C 1
ATOM 1580 O O . GLU A 1 192 ? -4.765 13.001 5.157 1.00 77.94 192 GLU A O 1
ATOM 1585 N N . LEU A 1 193 ? -3.356 11.398 4.497 1.00 68.75 193 LEU A N 1
ATOM 1586 C CA . LEU A 1 193 ? -3.523 10.585 5.699 1.00 68.75 193 LEU A CA 1
ATOM 1587 C C . LEU A 1 193 ? -2.894 11.220 6.929 1.00 68.75 193 LEU A C 1
ATOM 1589 O O . LEU A 1 193 ? -3.511 11.198 7.993 1.00 68.75 193 LEU A O 1
ATOM 1593 N N . GLU A 1 194 ? -1.698 11.794 6.791 1.00 74.38 194 GLU A N 1
ATOM 1594 C CA . GLU A 1 194 ? -1.073 12.548 7.878 1.00 74.38 194 GLU A CA 1
ATOM 1595 C C . GLU A 1 194 ? -1.960 13.725 8.303 1.00 74.38 194 GLU A C 1
ATOM 1597 O O . GLU A 1 194 ? -2.148 13.958 9.497 1.00 74.38 194 GLU A O 1
ATOM 1602 N N . GLU A 1 195 ? -2.565 14.434 7.349 1.00 81.56 195 GLU A N 1
ATOM 1603 C CA . GLU A 1 195 ? -3.481 15.539 7.637 1.00 81.56 195 GLU A CA 1
ATOM 1604 C C . GLU A 1 195 ? -4.785 15.074 8.287 1.00 81.56 195 GLU A C 1
ATOM 1606 O O . GLU A 1 195 ? -5.226 15.669 9.275 1.00 81.56 195 GLU A O 1
ATOM 1611 N N . ARG A 1 196 ? -5.399 13.995 7.787 1.00 76.19 196 ARG A N 1
ATOM 1612 C CA . ARG A 1 196 ? -6.594 13.403 8.408 1.00 76.19 196 ARG A CA 1
ATOM 1613 C C . ARG A 1 196 ? -6.289 12.944 9.833 1.00 76.19 196 ARG A C 1
ATOM 1615 O O . ARG A 1 196 ? -7.076 13.234 10.729 1.00 76.19 196 ARG A O 1
ATOM 1622 N N . ALA A 1 197 ? -5.144 12.301 10.061 1.00 68.75 197 ALA A N 1
ATOM 1623 C CA . ALA A 1 197 ? -4.711 11.886 11.393 1.00 68.75 197 ALA A CA 1
ATOM 1624 C C . ALA A 1 197 ? -4.547 13.086 12.341 1.00 68.75 197 ALA A C 1
ATOM 1626 O 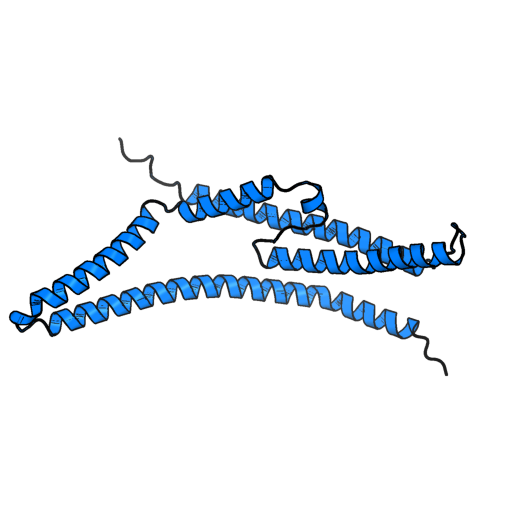O . ALA A 1 197 ? -5.091 13.062 13.441 1.00 68.75 197 ALA A O 1
ATOM 1627 N N . ARG A 1 198 ? -3.906 14.178 11.895 1.00 75.31 198 ARG A N 1
ATOM 1628 C CA . ARG A 1 198 ? -3.791 15.414 12.695 1.00 75.31 198 ARG A CA 1
ATOM 1629 C C . ARG A 1 198 ? -5.148 16.031 13.039 1.00 75.31 198 ARG A C 1
ATOM 1631 O O . ARG A 1 198 ? -5.333 16.504 14.156 1.00 75.31 198 ARG A O 1
ATOM 1638 N N . LYS A 1 199 ? -6.100 16.033 12.099 1.00 78.81 199 LYS A N 1
ATOM 1639 C CA . LYS A 1 199 ? -7.456 16.560 12.339 1.00 78.81 199 LYS A CA 1
ATOM 1640 C C . LYS A 1 199 ? -8.239 15.719 13.352 1.00 78.81 199 LYS A C 1
ATOM 1642 O O . LYS A 1 199 ? -9.048 16.279 14.086 1.00 78.81 199 LYS A O 1
ATOM 1647 N N . PHE A 1 200 ? -8.016 14.404 13.401 1.00 67.62 200 PHE A N 1
ATOM 1648 C CA . PHE A 1 200 ? -8.613 13.543 14.427 1.00 67.62 200 PHE A CA 1
ATOM 1649 C C . PHE A 1 200 ? -8.016 13.813 15.813 1.00 67.62 200 PHE A C 1
ATOM 1651 O O . PHE A 1 200 ? -8.798 14.007 16.737 1.00 67.62 200 PHE A O 1
ATOM 1658 N N . ASP A 1 201 ? -6.688 13.951 15.930 1.00 66.94 201 ASP A N 1
ATOM 1659 C CA . ASP A 1 201 ? -6.020 14.327 17.193 1.00 66.94 201 ASP A CA 1
ATOM 1660 C C . ASP A 1 201 ? -6.548 15.663 17.749 1.00 66.94 201 ASP A C 1
ATOM 1662 O O . ASP A 1 201 ? -6.753 15.813 18.949 1.00 66.94 201 ASP A O 1
ATOM 1666 N N . GLN A 1 202 ? -6.821 16.648 16.884 1.00 72.75 202 GLN A N 1
ATOM 1667 C CA . GLN A 1 202 ? -7.393 17.929 17.321 1.00 72.75 202 GLN A CA 1
ATOM 1668 C C . GLN A 1 202 ? -8.848 17.813 17.801 1.00 72.75 202 GLN A C 1
ATOM 1670 O O . GLN A 1 202 ? -9.259 18.563 18.683 1.00 72.75 202 GLN A O 1
ATOM 1675 N N . LYS A 1 203 ? -9.637 16.891 17.234 1.00 65.19 203 LYS A N 1
ATOM 1676 C CA . LYS A 1 203 ? -11.052 16.698 17.591 1.00 65.19 203 LYS A CA 1
ATOM 1677 C C . LYS A 1 203 ? -11.273 15.802 18.809 1.00 65.19 203 LYS A C 1
ATOM 1679 O O . LYS A 1 203 ? -12.375 15.827 19.345 1.00 65.19 203 LYS A O 1
ATOM 1684 N N . THR A 1 204 ? -10.280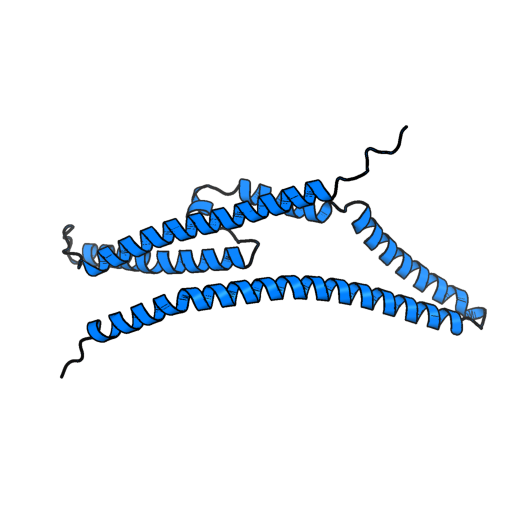 15.026 19.239 1.00 59.62 204 THR A N 1
ATOM 1685 C CA . THR A 1 204 ? -10.328 14.221 20.475 1.00 59.62 204 THR A CA 1
ATOM 1686 C C . THR A 1 204 ? -9.793 14.965 21.702 1.00 59.62 204 THR A C 1
ATOM 1688 O O . THR A 1 204 ? -9.964 14.490 22.820 1.00 59.62 204 THR A O 1
ATOM 1691 N N . LEU A 1 205 ? -9.238 16.169 21.519 1.00 54.94 205 LEU A N 1
ATOM 1692 C CA . LEU A 1 205 ? -8.810 17.071 22.594 1.00 54.94 205 LEU A CA 1
ATOM 1693 C C . LEU A 1 205 ? -9.855 18.079 23.150 1.00 54.94 205 LEU A C 1
ATOM 1695 O O . LEU A 1 205 ? -9.433 18.982 23.879 1.00 54.94 205 LEU A O 1
ATOM 1699 N N . PRO A 1 206 ? -11.182 18.024 22.899 1.00 56.19 206 PRO A N 1
ATOM 1700 C CA . PRO A 1 206 ? -12.077 18.980 23.521 1.00 56.19 206 PRO A CA 1
ATOM 1701 C C . PRO A 1 206 ? -12.372 18.532 24.962 1.00 56.19 206 PRO A C 1
ATOM 1703 O O . PRO A 1 206 ? -12.757 17.392 25.202 1.00 56.19 206 PRO A O 1
ATOM 1706 N N . LEU A 1 207 ? -12.251 19.482 25.897 1.00 54.38 207 LEU A N 1
ATOM 1707 C CA . LEU A 1 207 ? -12.853 19.494 27.245 1.00 54.38 207 LEU A CA 1
ATOM 1708 C C . LEU A 1 207 ? -12.029 19.026 28.460 1.00 54.38 207 LEU A C 1
ATOM 1710 O O . LEU A 1 207 ? -12.607 18.896 29.533 1.00 54.38 207 LEU A O 1
ATOM 1714 N N . ARG A 1 208 ? -10.693 18.899 28.407 1.00 51.50 208 ARG A N 1
ATOM 1715 C CA . ARG A 1 208 ? -9.907 18.801 29.669 1.00 51.50 208 ARG A CA 1
ATOM 1716 C C . ARG A 1 208 ? -9.568 20.158 30.314 1.00 51.50 208 ARG A C 1
ATOM 1718 O O . ARG A 1 208 ? -8.925 20.190 31.353 1.00 51.50 208 ARG A O 1
ATOM 1725 N N . GLY A 1 209 ? -10.000 21.272 29.713 1.00 54.88 209 GLY A N 1
ATOM 1726 C CA . GLY A 1 209 ? -9.662 22.637 30.149 1.00 54.88 209 GLY A CA 1
ATOM 1727 C C . GLY A 1 209 ? -10.810 23.486 30.710 1.00 54.88 209 GLY A C 1
ATOM 1728 O O . GLY A 1 209 ? -10.594 24.667 30.939 1.00 54.88 209 GLY A O 1
ATOM 1729 N N . MET A 1 210 ? -12.017 22.939 30.910 1.00 55.66 210 MET A N 1
ATOM 1730 C CA . MET A 1 210 ? -13.190 23.696 31.404 1.00 55.66 210 MET A CA 1
ATOM 1731 C C . MET A 1 210 ? -13.710 23.206 32.767 1.00 55.66 210 MET A C 1
ATOM 1733 O O . MET A 1 210 ? -14.897 23.292 33.053 1.00 55.66 210 MET A O 1
ATOM 1737 N N . SER A 1 211 ? -12.829 22.691 33.624 1.00 55.72 211 SER A N 1
ATOM 1738 C CA . SER A 1 211 ? -13.138 22.430 35.034 1.00 55.72 211 SER A CA 1
ATOM 1739 C C . SER A 1 211 ? -12.105 23.163 35.874 1.00 55.72 211 SER A C 1
ATOM 1741 O O . SER A 1 211 ? -11.041 22.602 36.111 1.00 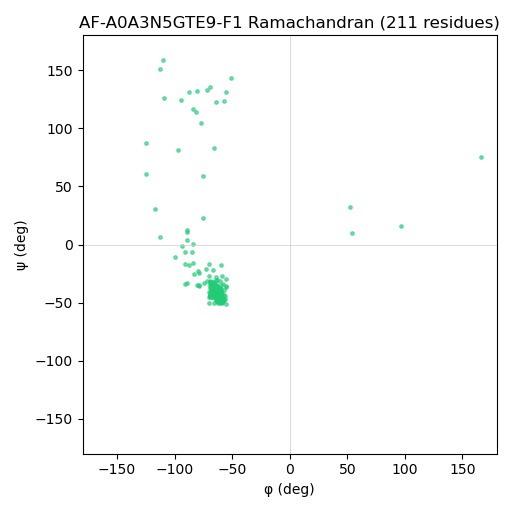55.72 211 SER A O 1
ATOM 1743 N N . ASN A 1 212 ? -12.381 24.434 36.184 1.00 58.09 212 ASN A N 1
ATOM 1744 C CA . ASN A 1 212 ? -11.924 25.214 37.347 1.00 58.09 212 ASN A CA 1
ATOM 1745 C C . ASN A 1 212 ? -12.213 26.700 37.067 1.00 58.09 212 ASN A C 1
ATOM 1747 O O . ASN A 1 212 ? -11.315 27.467 36.719 1.00 58.09 212 ASN A O 1
ATOM 1751 N N . ALA A 1 213 ? -13.485 27.073 37.173 1.00 56.22 213 ALA A N 1
ATOM 1752 C CA . ALA A 1 213 ? -13.941 28.432 37.434 1.00 56.22 213 ALA A CA 1
ATOM 1753 C C . ALA A 1 213 ? -15.122 28.331 38.400 1.00 56.22 213 ALA A C 1
ATOM 1755 O O . ALA A 1 213 ? -15.945 27.409 38.189 1.00 56.22 213 ALA A O 1
#

Mean predicted aligned error: 13.81 Å

Foldseek 3Di:
DDDPPVVVVVVVVVVVVVCVVVVVVVLVVVQVVVVVVVVVVVVVVVVVVVVVVVVVVVVVVVVPPDPPCVVVVVVVVVVVVVVVVVVVCCCVVPVCPVVVVVVVVVVVVVPDDPVCLLLVVDDDPGPVLVVLNVQLVVLVVLVVVLVVVLVVVCVVPVDNDDPDPVVSVVSNVVSVVSNVVSSVVSVVVVVVVVVVSVVVVVVVPPDPPPPDD

Radius of gyration: 29.44 Å; Cα contacts (8 Å, |Δi|>4): 48; chains: 1; bounding box: 66×51×93 Å

Solvent-accessible surface area (backbone atoms only — not comparable to full-atom values): 12226 Å² total; per-residue (Å²): 138,85,79,61,66,69,74,55,48,56,61,53,52,53,55,53,62,68,43,49,64,56,53,49,52,52,52,52,55,50,51,55,48,50,55,51,50,52,54,49,48,52,54,50,52,54,50,48,51,51,52,51,51,54,52,52,51,57,49,52,61,65,66,64,77,52,83,85,61,50,68,64,56,51,50,55,50,51,52,53,51,45,54,52,47,50,55,48,44,52,51,68,76,41,66,52,51,66,54,48,55,49,50,50,51,51,51,54,58,69,67,53,52,70,67,43,64,71,71,59,72,63,85,61,94,42,73,70,45,45,53,36,49,53,54,35,50,65,32,48,49,59,45,52,51,52,52,50,50,54,53,54,50,33,71,73,69,71,48,89,83,66,88,68,60,66,69,59,54,53,51,44,52,50,30,52,53,51,36,52,51,36,54,50,51,46,52,48,58,53,49,54,48,55,52,52,52,52,56,49,59,61,68,74,61,76,74,90,82,80,84,87,131

Nearest PDB structures (foldseek):
  3ja6-assembly1_I  TM=2.996E-01  e=1.290E+00  Escherichia coli
  8glv-assembly1_Eb  TM=4.012E-01  e=8.281E+00  Chlamydomonas reinhardtii

Secondary structure (DSSP, 8-state):
----THHHHHHHHHHHHHHHHHHHHHHHHHHHHHHHHHHHHHHHHHHHHHHHHHHHHHHHHHHTTSTTSHHHHHHHHHHHHHHHHHHHHHHHH-TTHHHHHHHHHHHHHHTS-HHHHHTT-S--SSHHHHHHHHHHHHHHHHHHHHHHHHHHHHHHH--S-----HHHHHHHHHHHHHHHHHHHHHHHHHHHHHHHHHHHHHHH-TTSS-S--

Sequence (213 aa):
MEISFDKLLIPIASSLVGLIPVLINLSVGWMEKKSQTVRLNNILQQSNQRVTFLTSWFGLQKEVTKTDDLPGIKNLVADELKEVYETFMDAVLDPDKETKRRKEMLTQYRKTNAFRRFFLLYSPYNPSGWFYHTLFYMCVLPLLVAIGYIVYHYVQTKAWLIEVPQEYLFIALGAIIFSIIFRWLGRGAAKELEERARKFDQKTLPLRGMSNA